Protein AF-A0A452ZU95-F1 (afdb_monomer)

Nearest PDB structures (foldseek):
  4xat-assembly1_A  TM=5.309E-01  e=3.425E-05  Homo sapiens
  5amo-assembly1_A  TM=5.081E-01  e=7.798E-05  Mus musculus
  2ecf-assembly1_A-2  TM=3.797E-01  e=5.229E-04  Stenotrophomonas maltophilia
  5yp1-assembly1_A  TM=3.059E-01  e=4.588E-02  Pseudoxanthomonas mexicana
  2zf4-assembly1_B  TM=1.865E-01  e=2.379E-01  Chromobacterium violaceum

Mean predicted aligned error: 8.54 Å

Structure (mmCIF, N/CA/C/O backbone):
data_AF-A0A452ZU95-F1
#
_entry.id   AF-A0A452ZU95-F1
#
loop_
_atom_site.group_PDB
_atom_site.id
_atom_site.type_symbol
_atom_site.label_atom_id
_atom_site.label_alt_id
_atom_site.label_comp_id
_atom_site.label_asym_id
_atom_site.label_entity_id
_atom_site.label_seq_id
_atom_site.pdbx_PDB_ins_code
_atom_site.Cartn_x
_atom_site.Cartn_y
_atom_site.Cartn_z
_atom_site.occupancy
_atom_site.B_iso_or_equiv
_atom_site.auth_seq_id
_atom_site.auth_comp_id
_atom_site.auth_asym_id
_atom_site.auth_atom_id
_atom_site.pdbx_PDB_model_num
ATOM 1 N N . MET A 1 1 ? -28.040 -28.763 10.994 1.00 33.22 1 MET A N 1
ATOM 2 C CA . MET A 1 1 ? -27.848 -28.120 9.677 1.00 33.22 1 MET A CA 1
ATOM 3 C C . MET A 1 1 ? -26.358 -27.940 9.463 1.00 33.22 1 MET A C 1
ATOM 5 O O . MET A 1 1 ? -25.745 -27.162 10.180 1.00 33.22 1 MET A O 1
ATOM 9 N N . ALA A 1 2 ? -25.762 -28.735 8.576 1.00 34.78 2 ALA A N 1
ATOM 10 C CA . ALA A 1 2 ? -24.347 -28.623 8.246 1.00 34.78 2 ALA A CA 1
ATOM 11 C C . ALA A 1 2 ? -24.137 -27.315 7.473 1.00 34.78 2 ALA A C 1
ATOM 13 O O . ALA A 1 2 ? -24.662 -27.147 6.374 1.00 34.78 2 ALA A O 1
ATOM 14 N N . GLY A 1 3 ? -23.446 -26.358 8.091 1.00 35.06 3 GLY A N 1
ATOM 15 C CA . GLY A 1 3 ? -23.122 -25.087 7.462 1.00 35.06 3 GLY A CA 1
ATOM 16 C C . GLY A 1 3 ? -22.223 -25.334 6.259 1.00 35.06 3 GLY A C 1
ATOM 17 O O . GLY A 1 3 ? -21.086 -25.772 6.417 1.00 35.06 3 GLY A O 1
ATOM 18 N N . SER A 1 4 ? -22.738 -25.056 5.062 1.00 41.09 4 SER A N 1
ATOM 19 C CA . SER A 1 4 ? -21.921 -24.894 3.862 1.00 41.09 4 SER A CA 1
ATOM 20 C C . SER A 1 4 ? -20.745 -23.986 4.215 1.00 41.09 4 SER A C 1
ATOM 22 O O . SER A 1 4 ? -20.964 -22.821 4.556 1.00 41.09 4 SER A O 1
ATOM 24 N N . ARG A 1 5 ? -19.512 -24.509 4.160 1.00 49.34 5 ARG A N 1
ATOM 25 C CA . ARG A 1 5 ? -18.291 -23.699 4.225 1.00 49.34 5 ARG A CA 1
ATOM 26 C C . ARG A 1 5 ? -18.388 -22.680 3.093 1.00 49.34 5 ARG A C 1
ATOM 28 O O . ARG A 1 5 ? -18.129 -23.013 1.942 1.00 49.34 5 ARG A O 1
ATOM 35 N N . ARG A 1 6 ? -18.843 -21.459 3.386 1.00 58.97 6 ARG A N 1
ATOM 36 C CA . ARG A 1 6 ? -18.713 -20.353 2.436 1.00 58.97 6 ARG A CA 1
ATOM 37 C C . ARG A 1 6 ? -17.213 -20.210 2.198 1.00 58.97 6 ARG A C 1
ATOM 39 O O . ARG A 1 6 ? -16.474 -20.033 3.162 1.00 58.97 6 ARG A O 1
ATOM 46 N N . HIS A 1 7 ? -16.782 -20.403 0.954 1.00 76.25 7 HIS A N 1
ATOM 47 C CA . HIS A 1 7 ? -15.391 -20.238 0.551 1.00 76.25 7 HIS A CA 1
ATOM 48 C C . HIS A 1 7 ? -15.016 -18.779 0.823 1.00 76.25 7 HIS A C 1
ATOM 50 O O . HIS A 1 7 ? -15.516 -17.878 0.154 1.00 76.25 7 HIS A O 1
ATOM 56 N N . PHE A 1 8 ? -14.213 -18.553 1.855 1.00 83.31 8 PHE A N 1
ATOM 57 C CA . PHE A 1 8 ? -13.575 -17.273 2.110 1.00 83.31 8 PHE A CA 1
ATOM 58 C C . PHE A 1 8 ? -12.074 -17.443 1.911 1.00 83.31 8 PHE A C 1
ATOM 60 O O . PHE A 1 8 ? -11.526 -18.522 2.147 1.00 83.31 8 PHE A O 1
ATOM 67 N N . SER A 1 9 ? -11.423 -16.373 1.483 1.00 88.50 9 SER A N 1
ATOM 68 C CA . SER A 1 9 ? -9.986 -16.310 1.274 1.00 88.50 9 SER A CA 1
ATOM 69 C C . SER A 1 9 ? -9.358 -15.494 2.391 1.00 88.50 9 SER A C 1
ATOM 71 O O . SER A 1 9 ? -9.814 -14.392 2.709 1.00 88.50 9 SER A O 1
ATOM 73 N N . PHE A 1 10 ? -8.304 -16.035 2.995 1.00 91.12 10 PHE A N 1
ATOM 74 C CA . PHE A 1 10 ? -7.407 -15.236 3.816 1.00 91.12 10 PHE A CA 1
ATOM 75 C C . PHE A 1 10 ? -6.719 -14.205 2.921 1.00 91.12 10 PHE A C 1
ATOM 77 O O . PHE A 1 10 ? -6.242 -14.555 1.842 1.00 91.12 10 PHE A O 1
ATOM 84 N N . LEU A 1 11 ? -6.722 -12.943 3.345 1.00 91.31 11 LEU A N 1
ATOM 85 C CA . LEU A 1 11 ? -6.135 -11.854 2.577 1.00 91.31 11 LEU A CA 1
ATOM 86 C C . LEU A 1 11 ? -4.768 -11.446 3.109 1.00 91.31 11 LEU A C 1
ATOM 88 O O . LEU A 1 11 ? -3.910 -11.119 2.309 1.00 91.31 11 LEU A O 1
ATOM 92 N N . GLY A 1 12 ? -4.551 -11.466 4.419 1.00 92.12 12 GLY A N 1
ATOM 93 C CA . GLY A 1 12 ? -3.281 -11.065 5.017 1.00 92.12 12 GLY A CA 1
ATOM 94 C C . GLY A 1 12 ? -3.440 -10.720 6.491 1.00 92.12 12 GLY A C 1
ATOM 95 O O . GLY A 1 12 ? -4.540 -10.811 7.051 1.00 92.12 12 GLY A O 1
ATOM 96 N N . PHE A 1 13 ? -2.336 -10.338 7.123 1.00 93.00 13 PHE A N 1
ATOM 97 C CA . PHE A 1 13 ? -2.313 -9.946 8.525 1.00 93.00 13 PHE A CA 1
ATOM 98 C C . PHE A 1 13 ? -1.487 -8.680 8.744 1.00 93.00 13 PHE A C 1
ATOM 100 O O . PHE A 1 13 ? -0.555 -8.401 7.995 1.00 93.00 13 PHE A O 1
ATOM 107 N N . HIS A 1 14 ? -1.813 -7.950 9.806 1.00 92.12 14 HIS A N 1
ATOM 108 C CA . HIS A 1 14 ? -1.074 -6.777 10.258 1.00 92.12 14 HIS A CA 1
ATOM 109 C C . HIS A 1 14 ? -0.783 -6.888 11.749 1.00 92.12 14 HIS A C 1
ATOM 111 O O . HIS A 1 14 ? -1.663 -7.247 12.536 1.00 92.12 14 HIS A O 1
ATOM 117 N N . LEU A 1 15 ? 0.453 -6.576 12.129 1.00 90.44 15 LEU A N 1
ATOM 118 C CA . LEU A 1 15 ? 0.876 -6.492 13.519 1.00 90.44 15 LEU A CA 1
ATOM 119 C C . LEU A 1 15 ? 0.702 -5.050 14.008 1.00 90.44 15 LEU A C 1
ATOM 121 O O . LEU A 1 15 ? 1.193 -4.118 13.377 1.00 90.44 15 LEU A O 1
ATOM 125 N N . LEU A 1 16 ? 0.002 -4.881 15.125 1.00 91.06 16 LEU A N 1
ATOM 126 C CA . LEU A 1 16 ? -0.178 -3.608 15.815 1.00 91.06 16 LEU A CA 1
ATOM 127 C C . LEU A 1 16 ? 0.592 -3.681 17.132 1.00 91.06 16 LEU A C 1
ATOM 129 O O . LEU A 1 16 ? 0.148 -4.364 18.054 1.00 91.06 16 LEU A O 1
ATOM 133 N N . CYS A 1 17 ? 1.736 -3.012 17.213 1.00 86.50 17 CYS A N 1
ATOM 134 C CA . CYS A 1 17 ? 2.548 -2.953 18.428 1.00 86.50 17 CYS A CA 1
ATOM 135 C C . CYS A 1 17 ? 2.191 -1.715 19.253 1.00 86.50 17 CYS A C 1
ATOM 137 O O . CYS A 1 17 ? 1.824 -0.682 18.694 1.00 86.50 17 CYS A O 1
ATOM 139 N N . SER A 1 18 ? 2.308 -1.820 20.575 1.00 82.38 18 SER A N 1
ATOM 140 C CA . SER A 1 18 ? 2.269 -0.657 21.458 1.00 82.38 18 SER A CA 1
ATOM 141 C C . SER A 1 18 ? 3.649 -0.012 21.540 1.00 82.38 18 SER A C 1
ATOM 143 O O . SER A 1 18 ? 4.628 -0.706 21.809 1.00 82.38 18 SER A O 1
ATOM 145 N N . ASP A 1 19 ? 3.707 1.314 21.430 1.00 78.19 19 ASP A N 1
ATOM 146 C CA . ASP A 1 19 ? 4.950 2.062 21.660 1.00 78.19 19 ASP A CA 1
ATOM 147 C C . ASP A 1 19 ? 5.334 2.070 23.152 1.00 78.19 19 ASP A C 1
ATOM 149 O O . ASP A 1 19 ? 6.506 1.972 23.502 1.00 78.19 19 ASP A O 1
ATOM 153 N N . GLU A 1 20 ? 4.341 2.123 24.048 1.00 83.25 20 GLU A N 1
ATOM 154 C CA . GLU A 1 20 ? 4.555 2.180 25.506 1.00 83.25 20 GLU A CA 1
ATOM 155 C C . GLU A 1 20 ? 4.901 0.822 26.145 1.00 83.25 20 GLU A C 1
ATOM 157 O O . GLU A 1 20 ? 5.594 0.754 27.162 1.00 83.25 20 GLU A O 1
ATOM 162 N N . HIS A 1 21 ? 4.413 -0.277 25.565 1.00 83.00 21 HIS A N 1
ATOM 163 C CA . HIS A 1 21 ? 4.517 -1.621 26.127 1.00 83.00 21 HIS A CA 1
ATOM 164 C C . HIS A 1 21 ? 4.996 -2.607 25.056 1.00 83.00 21 HIS A C 1
ATOM 166 O O . HIS A 1 21 ? 4.170 -3.191 24.356 1.00 83.00 21 HIS A O 1
ATOM 172 N N . PRO A 1 22 ? 6.311 -2.860 24.942 1.00 77.50 22 PRO A N 1
ATOM 173 C CA . PRO A 1 22 ? 6.871 -3.644 23.836 1.00 77.50 22 PRO A CA 1
ATOM 174 C C . PRO A 1 22 ? 6.391 -5.106 23.744 1.00 77.50 22 PRO A C 1
ATOM 176 O O . PRO A 1 22 ? 6.515 -5.742 22.694 1.00 77.50 22 PRO A O 1
ATOM 179 N N . SER A 1 23 ? 5.849 -5.657 24.835 1.00 81.38 23 SER A N 1
ATOM 180 C CA . SER A 1 23 ? 5.215 -6.984 24.900 1.00 81.38 23 SER A CA 1
ATOM 181 C C . SER A 1 23 ? 3.721 -6.983 24.547 1.00 81.38 23 SER A C 1
ATOM 183 O O . SER A 1 23 ? 3.134 -8.046 24.319 1.00 81.38 23 SER A O 1
ATOM 185 N N . SER A 1 24 ? 3.100 -5.805 24.465 1.00 89.06 24 SER A N 1
ATOM 186 C CA . SER A 1 24 ? 1.703 -5.635 24.082 1.00 89.06 24 SER A CA 1
ATOM 187 C C . SER A 1 24 ? 1.582 -5.461 22.571 1.00 89.06 24 SER A C 1
ATOM 189 O O . SER A 1 24 ? 2.086 -4.500 21.983 1.00 89.06 24 SER A O 1
ATOM 191 N N . PHE A 1 25 ? 0.907 -6.410 21.929 1.00 91.12 25 PHE A N 1
ATOM 192 C CA . PHE A 1 25 ? 0.643 -6.374 20.501 1.00 91.12 25 PHE A CA 1
ATOM 193 C C . PHE A 1 25 ? -0.691 -7.034 20.161 1.00 91.12 25 PHE A C 1
ATOM 195 O O . PHE A 1 25 ? -1.213 -7.895 20.877 1.00 91.12 25 PHE A O 1
ATOM 202 N N . ARG A 1 26 ? -1.237 -6.643 19.011 1.00 94.56 26 ARG A N 1
ATOM 203 C CA . ARG A 1 26 ? -2.407 -7.272 18.402 1.00 94.56 26 ARG A CA 1
ATOM 204 C C . ARG A 1 26 ? -2.077 -7.734 16.994 1.00 94.56 26 ARG A C 1
ATOM 206 O O . ARG A 1 26 ? -1.356 -7.053 16.272 1.00 94.56 26 ARG A O 1
ATOM 213 N N . VAL A 1 27 ? -2.634 -8.869 16.585 1.00 95.38 27 VAL A N 1
ATOM 214 C CA . VAL A 1 27 ? -2.539 -9.342 15.196 1.00 95.38 27 VAL A CA 1
ATOM 215 C C . VAL A 1 27 ? -3.916 -9.254 14.569 1.00 95.38 27 VAL A C 1
ATOM 217 O O . VAL A 1 27 ? -4.838 -9.939 15.005 1.00 95.38 27 VAL A O 1
ATOM 220 N N . VAL A 1 28 ? -4.058 -8.425 13.540 1.00 96.25 28 VAL A N 1
ATOM 221 C CA . VAL A 1 28 ? -5.296 -8.297 12.770 1.00 96.25 28 VAL A CA 1
ATOM 222 C C . VAL A 1 28 ? -5.181 -9.163 11.528 1.00 96.25 28 VAL A C 1
ATOM 224 O O . VAL A 1 28 ? -4.410 -8.854 10.628 1.00 96.25 28 VAL A O 1
ATOM 227 N N . CYS A 1 29 ? -5.952 -10.241 11.466 1.00 95.81 29 CYS A N 1
ATOM 228 C CA . CYS A 1 29 ? -6.094 -11.088 10.287 1.00 95.81 29 CYS A CA 1
ATOM 229 C C . CYS A 1 29 ? -7.330 -10.669 9.497 1.00 95.81 29 CYS A C 1
ATOM 231 O O . CYS A 1 29 ? -8.429 -10.614 10.050 1.00 95.81 29 CYS A O 1
ATOM 233 N N . VAL A 1 30 ? -7.177 -10.437 8.197 1.00 95.12 30 VAL A N 1
ATOM 234 C CA . VAL A 1 30 ? -8.281 -10.040 7.321 1.00 95.12 30 VAL A CA 1
ATOM 235 C C . VAL A 1 30 ? -8.602 -11.174 6.359 1.00 95.12 30 VAL A C 1
ATOM 237 O O . VAL A 1 30 ? -7.718 -11.815 5.786 1.00 95.12 30 VAL A O 1
ATOM 240 N N . CYS A 1 31 ? -9.890 -11.440 6.178 1.00 92.94 31 CYS A N 1
ATOM 241 C CA . CYS A 1 31 ? -10.370 -12.370 5.167 1.00 92.94 31 CYS A CA 1
ATOM 242 C C . CYS A 1 31 ? -11.579 -11.800 4.434 1.00 92.94 31 CYS A C 1
ATOM 244 O O . CYS A 1 31 ? -12.293 -10.933 4.945 1.00 92.94 31 CYS A O 1
ATOM 246 N N . SER A 1 32 ? -11.793 -12.294 3.219 1.00 91.50 32 SER A N 1
ATOM 247 C CA . SER A 1 32 ? -12.900 -11.872 2.370 1.00 91.50 32 SER A CA 1
ATOM 248 C C . SER A 1 32 ? -13.615 -13.048 1.730 1.00 91.50 32 SER A C 1
ATOM 250 O O . SER A 1 32 ? -13.049 -14.122 1.532 1.00 91.50 32 SER A O 1
ATOM 252 N N . ASP A 1 33 ? -14.875 -12.829 1.397 1.00 87.62 33 ASP A N 1
ATOM 253 C CA . ASP A 1 33 ? -15.551 -13.530 0.314 1.00 87.62 33 ASP A CA 1
ATOM 254 C C . ASP A 1 33 ? -15.823 -12.516 -0.820 1.00 87.62 33 ASP A C 1
ATOM 256 O O . ASP A 1 33 ? -15.463 -11.346 -0.669 1.00 87.62 33 ASP A O 1
ATOM 260 N N . PRO A 1 34 ? -16.433 -12.908 -1.954 1.00 82.81 34 PRO A N 1
ATOM 261 C CA . PRO A 1 34 ? -16.599 -12.009 -3.096 1.00 82.81 34 PRO A CA 1
ATOM 262 C C . PRO A 1 34 ? -17.283 -10.662 -2.816 1.00 82.81 34 PRO A C 1
ATOM 264 O O . PRO A 1 34 ? -17.159 -9.768 -3.641 1.00 82.81 34 PRO A O 1
ATOM 267 N N . GLN A 1 35 ? -18.023 -10.509 -1.711 1.00 87.31 35 GLN A N 1
ATOM 268 C CA . GLN A 1 35 ? -18.768 -9.277 -1.416 1.00 87.31 35 GLN A CA 1
ATOM 269 C C . GLN A 1 35 ? -18.576 -8.744 0.005 1.00 87.31 35 GLN A C 1
ATOM 271 O O . GLN A 1 35 ? -19.150 -7.709 0.366 1.00 87.31 35 GLN A O 1
ATOM 276 N N . ARG A 1 36 ? -17.865 -9.478 0.862 1.00 92.12 36 ARG A N 1
ATOM 277 C CA . ARG A 1 36 ? -17.776 -9.178 2.289 1.00 92.12 36 ARG A CA 1
ATOM 278 C C . ARG A 1 36 ? -16.359 -9.338 2.789 1.00 92.12 36 ARG A C 1
ATOM 280 O O . ARG A 1 36 ? -15.633 -10.225 2.353 1.00 92.12 36 ARG A O 1
ATOM 287 N N . VAL A 1 37 ? -16.014 -8.538 3.785 1.00 93.81 37 VAL A N 1
ATOM 288 C CA . VAL A 1 37 ? -14.758 -8.650 4.528 1.00 93.81 37 VAL A CA 1
ATOM 289 C C . VAL A 1 37 ? -15.045 -8.862 6.003 1.00 93.81 37 VAL A C 1
ATOM 291 O O . VAL A 1 37 ? -16.126 -8.530 6.493 1.00 93.81 37 VAL A O 1
ATOM 294 N N . ARG A 1 38 ? -14.075 -9.414 6.720 1.00 94.19 38 ARG A N 1
ATOM 295 C CA . ARG A 1 38 ? -14.070 -9.437 8.182 1.00 94.19 38 ARG A CA 1
ATOM 296 C C . ARG A 1 38 ? -12.643 -9.435 8.702 1.00 94.19 38 ARG A C 1
ATOM 298 O O . ARG A 1 38 ? -11.733 -9.938 8.038 1.00 94.19 38 ARG A O 1
ATOM 305 N N . ALA A 1 39 ? -12.498 -8.959 9.929 1.00 96.38 39 ALA A N 1
ATOM 306 C CA . ALA A 1 39 ? -11.272 -9.056 10.698 1.00 96.38 39 ALA A CA 1
ATOM 307 C C . ALA A 1 39 ? -11.408 -10.099 11.820 1.00 96.38 39 ALA A C 1
ATOM 309 O O . ALA A 1 39 ? -12.489 -10.319 12.373 1.00 96.38 39 ALA A O 1
ATOM 310 N N . ALA A 1 40 ? -10.302 -10.743 12.164 1.00 96.94 40 ALA A N 1
ATOM 311 C CA . ALA A 1 40 ? -10.119 -11.457 13.418 1.00 96.94 40 ALA A CA 1
ATOM 312 C C . ALA A 1 40 ? -8.888 -10.874 14.110 1.00 96.94 40 ALA A C 1
ATOM 314 O O . ALA A 1 40 ? -7.857 -10.690 13.464 1.00 96.94 40 ALA A O 1
ATOM 315 N N . VAL A 1 41 ? -9.004 -10.561 15.394 1.00 97.50 41 VAL A N 1
ATOM 316 C CA . VAL A 1 41 ? -7.972 -9.856 16.152 1.00 97.50 41 VAL A CA 1
ATOM 317 C C . VAL A 1 41 ? -7.497 -10.743 17.287 1.00 97.50 41 VAL A C 1
ATOM 319 O O . VAL A 1 41 ? -8.286 -11.113 18.149 1.00 97.50 41 VAL A O 1
ATOM 322 N N . PHE A 1 42 ? -6.213 -11.071 17.285 1.00 97.19 42 PHE A N 1
ATOM 323 C CA . PHE A 1 42 ? -5.527 -11.644 18.438 1.00 97.19 42 PHE A CA 1
ATOM 324 C C . PHE A 1 42 ? -5.004 -10.525 19.337 1.00 97.19 42 PHE A C 1
ATOM 326 O O . PHE A 1 42 ? -4.544 -9.504 18.820 1.00 97.19 42 PHE A O 1
ATOM 333 N N . SER A 1 43 ? -5.014 -10.730 20.653 1.00 95.00 43 SER A N 1
ATOM 334 C CA . SER A 1 43 ? -4.388 -9.831 21.629 1.00 95.00 43 SER A CA 1
ATOM 335 C C . SER A 1 43 ? -3.390 -10.587 22.503 1.00 95.00 43 SER A C 1
ATOM 337 O O . SER A 1 43 ? -3.741 -11.611 23.087 1.00 95.00 43 SER A O 1
ATOM 339 N N . SER A 1 44 ? -2.166 -10.065 22.639 1.00 94.25 44 SER A N 1
ATOM 340 C CA . SER A 1 44 ? -1.155 -10.645 23.533 1.00 94.25 44 SER A CA 1
ATOM 341 C C . SER A 1 44 ? -1.467 -10.451 25.020 1.00 94.25 44 SER A C 1
ATOM 343 O O . SER A 1 44 ? -0.919 -11.165 25.852 1.00 94.25 44 SER A O 1
ATOM 345 N N . GLU A 1 45 ? -2.364 -9.526 25.369 1.00 91.44 45 GLU A N 1
ATOM 346 C CA . GLU A 1 45 ? -2.794 -9.298 26.753 1.00 91.44 45 GLU A CA 1
ATOM 347 C C . GLU A 1 45 ? -3.741 -10.404 27.234 1.00 91.44 45 GLU A C 1
ATOM 349 O O . GLU A 1 45 ? -3.613 -10.918 28.342 1.00 91.44 45 GLU A O 1
ATOM 354 N N . THR A 1 46 ? -4.681 -10.802 26.374 1.00 94.44 46 THR A N 1
ATOM 355 C CA . THR A 1 46 ? -5.713 -11.800 26.706 1.00 94.44 46 THR A CA 1
ATOM 356 C C . THR A 1 46 ? -5.389 -13.198 26.191 1.00 94.44 46 THR A C 1
ATOM 358 O O . THR A 1 46 ? -6.006 -14.161 26.637 1.00 94.44 46 THR A O 1
ATOM 361 N N . TRP A 1 47 ? -4.430 -13.313 25.265 1.00 94.56 47 TRP A N 1
ATOM 362 C CA . TRP A 1 47 ? -4.085 -14.547 24.553 1.00 94.56 47 TRP A CA 1
ATOM 363 C C . TRP A 1 47 ? -5.263 -15.189 23.806 1.00 94.56 47 TRP A C 1
ATOM 365 O O . TRP A 1 47 ? -5.259 -16.394 23.554 1.00 94.56 47 TRP A O 1
ATOM 375 N N . ASP A 1 48 ? -6.252 -14.386 23.411 1.00 96.88 48 ASP A N 1
ATOM 376 C CA . ASP A 1 48 ? -7.466 -14.857 22.746 1.00 96.88 48 ASP A CA 1
ATOM 377 C C . ASP A 1 48 ? -7.727 -14.130 21.416 1.00 96.88 48 ASP A C 1
ATOM 379 O O . ASP A 1 48 ? -7.156 -13.073 21.118 1.00 96.88 48 ASP A O 1
ATOM 383 N N . TRP A 1 49 ? -8.594 -14.733 20.603 1.00 97.25 49 TRP A N 1
ATOM 384 C CA . TRP A 1 49 ? -9.052 -14.218 19.321 1.00 97.25 49 TRP A CA 1
ATOM 385 C C . TRP A 1 49 ? -10.470 -13.666 19.419 1.00 97.25 49 TRP A C 1
ATOM 387 O O . TRP A 1 49 ? -11.421 -14.379 19.735 1.00 97.25 49 TRP A O 1
ATOM 397 N N . VAL A 1 50 ? -10.644 -12.421 18.989 1.00 97.44 50 VAL A N 1
ATOM 398 C CA . VAL A 1 50 ? -11.959 -11.821 18.765 1.00 97.44 50 VAL A CA 1
ATOM 399 C C . VAL A 1 50 ? -12.263 -11.817 17.273 1.00 97.44 50 VAL A C 1
ATOM 401 O O . VAL A 1 50 ? -11.527 -11.260 16.459 1.00 97.44 50 VAL A O 1
ATOM 404 N N . VAL A 1 51 ? -13.368 -12.452 16.893 1.00 96.62 51 VAL A N 1
ATOM 405 C CA . VAL A 1 51 ? -13.821 -12.530 15.503 1.00 96.62 51 VAL A CA 1
ATOM 406 C C . VAL A 1 51 ? -14.917 -11.500 15.258 1.00 96.62 51 VAL A C 1
ATOM 408 O O . VAL A 1 51 ? -16.011 -11.615 15.810 1.00 96.62 51 VAL A O 1
ATOM 411 N N . HIS A 1 52 ? -14.655 -10.537 14.377 1.00 96.38 52 HIS A N 1
ATOM 412 C CA . HIS A 1 52 ? -15.630 -9.512 14.011 1.00 96.38 52 HIS A CA 1
ATOM 413 C C . HIS A 1 52 ? -16.638 -10.033 12.970 1.00 96.38 52 HIS A C 1
ATOM 415 O O . HIS A 1 52 ? -16.337 -10.966 12.208 1.00 96.38 52 HIS A O 1
ATOM 421 N N . PRO A 1 53 ? -17.860 -9.465 12.931 1.00 95.38 53 PRO A N 1
ATOM 422 C CA . PRO A 1 53 ? -18.873 -9.851 11.958 1.00 95.38 53 PRO A CA 1
ATOM 423 C C . PRO A 1 53 ? -18.431 -9.553 10.519 1.00 95.38 53 PRO A C 1
ATOM 425 O O . PRO A 1 53 ? -17.569 -8.720 10.256 1.00 95.38 53 PRO A O 1
ATOM 428 N N . TRP A 1 54 ? -19.063 -10.239 9.568 1.00 94.81 54 TRP A N 1
ATOM 429 C CA . TRP A 1 54 ? -18.905 -9.940 8.147 1.00 94.81 54 TRP A CA 1
ATOM 430 C C . TRP A 1 54 ? -19.539 -8.593 7.803 1.00 94.81 54 TRP A C 1
ATOM 432 O O . TRP A 1 54 ? -20.719 -8.389 8.086 1.00 94.81 54 TRP A O 1
ATOM 442 N N . VAL A 1 55 ? -18.795 -7.740 7.104 1.00 94.94 55 VAL A N 1
ATOM 443 C CA . VAL A 1 55 ? -19.282 -6.458 6.586 1.00 94.94 55 VAL A CA 1
ATOM 444 C C . VAL A 1 55 ? -19.362 -6.522 5.069 1.00 94.94 55 VAL A C 1
ATOM 446 O O . VAL A 1 55 ? -18.424 -6.966 4.409 1.00 94.94 55 VAL A O 1
ATOM 449 N N . HIS A 1 56 ? -20.499 -6.109 4.512 1.00 92.50 56 HIS A N 1
ATOM 450 C CA . HIS A 1 56 ? -20.677 -6.003 3.068 1.00 92.50 56 HIS A CA 1
ATOM 451 C C . HIS A 1 56 ? -19.931 -4.784 2.539 1.00 92.50 56 HIS A C 1
ATOM 453 O O . HIS A 1 56 ? -20.165 -3.672 3.000 1.00 92.50 56 HIS A O 1
ATOM 459 N N . VAL A 1 57 ? -19.049 -5.009 1.568 1.00 88.50 57 VAL A N 1
ATOM 460 C CA . VAL A 1 57 ? -18.226 -3.956 0.960 1.00 88.50 57 VAL A CA 1
ATOM 461 C C . VAL A 1 57 ? -18.584 -3.701 -0.501 1.00 88.50 57 VAL A C 1
ATOM 463 O O . VAL A 1 57 ? -17.998 -2.816 -1.118 1.00 88.50 57 VAL A O 1
ATOM 466 N N . GLY A 1 58 ? -19.554 -4.438 -1.054 1.00 80.31 58 GLY A N 1
ATOM 467 C CA . GLY A 1 58 ? -19.949 -4.338 -2.458 1.00 80.31 58 GLY A CA 1
ATOM 468 C C . GLY A 1 58 ? -18.828 -4.724 -3.431 1.00 80.31 58 GLY A C 1
ATOM 469 O O . GLY A 1 58 ? -17.710 -5.034 -3.024 1.00 80.31 58 GLY A O 1
ATOM 470 N N . GLY A 1 59 ? -19.129 -4.679 -4.728 1.00 70.12 59 GLY A N 1
ATOM 471 C CA . GLY A 1 59 ? -18.200 -5.073 -5.791 1.00 70.12 59 GLY A CA 1
ATOM 472 C C . GLY A 1 59 ? -18.324 -6.549 -6.186 1.00 70.12 59 GLY A C 1
ATOM 473 O O . GLY A 1 59 ? -18.848 -7.378 -5.444 1.00 70.12 59 GLY A O 1
ATOM 474 N N . ASN A 1 60 ? -17.871 -6.857 -7.402 1.00 68.25 60 ASN A N 1
ATOM 475 C CA . ASN A 1 60 ? -17.746 -8.229 -7.923 1.00 68.25 60 ASN A CA 1
ATOM 476 C C . ASN A 1 60 ? -16.275 -8.665 -8.031 1.00 68.25 60 ASN A C 1
ATOM 478 O O . ASN A 1 60 ? -15.984 -9.738 -8.562 1.00 68.25 60 ASN A O 1
ATOM 482 N N . ARG A 1 61 ? -15.344 -7.813 -7.589 1.00 71.00 61 ARG A N 1
ATOM 483 C CA . ARG A 1 61 ? -13.903 -8.022 -7.723 1.00 71.00 61 ARG A CA 1
ATOM 484 C C . ARG A 1 61 ? -13.293 -8.427 -6.389 1.00 71.00 61 ARG A C 1
ATOM 486 O O . ARG A 1 61 ? -13.692 -7.953 -5.331 1.00 71.00 61 ARG A O 1
ATOM 493 N N . SER A 1 62 ? -12.328 -9.338 -6.451 1.00 72.00 62 SER A N 1
ATOM 494 C CA . SER A 1 62 ? -11.643 -9.851 -5.269 1.00 72.00 62 SER A CA 1
ATOM 495 C C . SER A 1 62 ? -10.627 -8.846 -4.738 1.00 72.00 62 SER A C 1
ATOM 497 O O . SER A 1 62 ? -9.823 -8.309 -5.503 1.00 72.00 62 SER A O 1
ATOM 499 N N . LEU A 1 63 ? -10.592 -8.684 -3.418 1.00 82.69 63 LEU A N 1
ATOM 500 C CA . LEU A 1 63 ? -9.458 -8.073 -2.734 1.00 82.69 63 LEU A CA 1
ATOM 501 C C . LEU A 1 63 ? -8.217 -8.949 -2.914 1.00 82.69 63 LEU A C 1
ATOM 503 O O . LEU A 1 63 ? -8.293 -10.179 -2.863 1.00 82.69 63 LEU A O 1
ATOM 507 N N . LYS A 1 64 ? -7.069 -8.313 -3.140 1.00 78.56 64 LYS A N 1
ATOM 508 C CA . LYS A 1 64 ? -5.819 -9.031 -3.393 1.00 78.56 64 LYS A CA 1
ATOM 509 C C . LYS A 1 64 ? -5.181 -9.524 -2.106 1.00 78.56 64 LYS A C 1
ATOM 511 O O . LYS A 1 64 ? -5.184 -8.830 -1.093 1.00 78.56 64 LYS A O 1
ATOM 516 N N . PHE A 1 65 ? -4.596 -10.713 -2.177 1.00 83.12 65 PHE A N 1
ATOM 517 C CA . PHE A 1 65 ? -3.763 -11.251 -1.111 1.00 83.12 65 PHE A CA 1
ATOM 518 C C . PHE A 1 65 ? -2.552 -10.339 -0.857 1.00 83.12 65 PHE A C 1
ATOM 520 O O . PHE A 1 65 ? -1.923 -9.880 -1.807 1.00 83.12 65 PHE A O 1
ATOM 527 N N . ASN A 1 66 ? -2.245 -10.088 0.416 1.00 83.25 66 ASN A N 1
ATOM 528 C CA . ASN A 1 66 ? -1.143 -9.270 0.922 1.00 83.25 66 ASN A CA 1
ATOM 529 C C . ASN A 1 66 ? -1.033 -7.865 0.302 1.00 83.25 66 ASN A C 1
ATOM 531 O O . ASN A 1 66 ? 0.064 -7.338 0.176 1.00 83.25 66 ASN A O 1
ATOM 535 N N . ALA A 1 67 ? -2.162 -7.258 -0.075 1.00 87.12 67 ALA A N 1
ATOM 536 C CA . ALA A 1 67 ? -2.201 -5.889 -0.600 1.00 87.12 67 ALA A CA 1
ATOM 537 C C . ALA A 1 67 ? -2.652 -4.844 0.437 1.00 87.12 67 ALA A C 1
ATOM 539 O O . ALA A 1 67 ? -2.769 -3.669 0.106 1.00 87.12 67 ALA A O 1
ATOM 540 N N . GLY A 1 68 ? -2.974 -5.274 1.661 1.00 90.56 68 GLY A N 1
ATOM 541 C CA . GLY A 1 68 ? -3.321 -4.366 2.747 1.00 90.56 68 GLY A CA 1
ATOM 542 C C . GLY A 1 68 ? -2.093 -3.597 3.226 1.00 90.56 68 GLY A C 1
ATOM 543 O O . GLY A 1 68 ? -1.021 -4.187 3.346 1.00 90.56 68 GLY A O 1
ATOM 544 N N . THR A 1 69 ? -2.268 -2.319 3.560 1.00 91.75 69 THR A N 1
ATOM 545 C CA . THR A 1 69 ? -1.225 -1.494 4.190 1.00 91.75 69 THR A CA 1
ATOM 546 C C . THR A 1 69 ? -1.768 -0.839 5.450 1.00 91.75 69 THR A C 1
ATOM 548 O O . THR A 1 69 ? -2.888 -0.326 5.454 1.00 91.75 69 THR A O 1
ATOM 551 N N . LEU A 1 70 ? -0.983 -0.858 6.528 1.00 92.00 70 LEU A N 1
ATOM 552 C CA . LEU A 1 70 ? -1.296 -0.142 7.760 1.00 92.00 70 LEU A CA 1
ATOM 553 C C . LEU A 1 70 ? -0.786 1.296 7.639 1.00 92.00 70 LEU A C 1
ATOM 555 O O . LEU A 1 70 ? 0.416 1.498 7.536 1.00 92.00 70 LEU A O 1
ATOM 559 N N . ALA A 1 71 ? -1.690 2.268 7.686 1.00 92.25 71 ALA A N 1
ATOM 560 C CA . ALA A 1 71 ? -1.359 3.688 7.654 1.00 92.25 71 ALA A CA 1
ATOM 561 C C . ALA A 1 71 ? -2.392 4.481 8.456 1.00 92.25 71 ALA A C 1
ATOM 563 O O . ALA A 1 71 ? -3.562 4.105 8.499 1.00 92.25 71 ALA A O 1
ATOM 564 N N . ASN A 1 72 ? -1.992 5.583 9.092 1.00 90.12 72 ASN A N 1
ATOM 565 C CA . ASN A 1 72 ? -2.914 6.502 9.779 1.00 90.12 72 ASN A CA 1
ATOM 566 C C . ASN A 1 72 ? -3.971 5.786 10.669 1.00 90.12 72 ASN A C 1
ATOM 568 O O . ASN A 1 72 ? -5.181 6.008 10.550 1.00 90.12 72 ASN A O 1
ATOM 572 N N . GLY A 1 73 ? -3.525 4.820 11.486 1.00 91.38 73 GLY A N 1
ATOM 573 C CA . GLY A 1 73 ? -4.390 4.056 12.399 1.00 91.38 73 GLY A CA 1
ATOM 574 C C . GLY A 1 73 ? -5.472 3.201 11.719 1.00 91.38 73 GLY A C 1
ATOM 575 O O . GLY A 1 73 ? -6.531 2.939 12.295 1.00 91.38 73 GLY A O 1
ATOM 576 N N . SER A 1 74 ? -5.290 2.824 10.455 1.00 95.50 74 SER A N 1
ATOM 577 C CA . SER A 1 74 ? -6.231 1.994 9.702 1.00 95.50 74 SER A CA 1
ATOM 578 C C . SER A 1 74 ? -5.497 1.091 8.714 1.00 95.50 74 SER A C 1
ATOM 580 O O . SER A 1 74 ? -4.411 1.408 8.243 1.00 95.50 74 SER A O 1
ATOM 582 N N . ILE A 1 75 ? -6.102 -0.043 8.377 1.00 95.75 75 ILE A N 1
ATOM 583 C CA . ILE A 1 75 ? -5.637 -0.892 7.278 1.00 95.75 75 ILE A CA 1
ATOM 584 C C . ILE A 1 75 ? -6.401 -0.482 6.024 1.00 95.75 75 ILE A C 1
ATOM 586 O O . ILE A 1 75 ? -7.633 -0.448 6.041 1.00 95.75 75 ILE A O 1
ATOM 590 N N . TYR A 1 76 ? -5.680 -0.190 4.948 1.00 94.75 76 TYR A N 1
ATOM 591 C CA . TYR A 1 76 ? -6.236 0.155 3.645 1.00 94.75 76 TYR A CA 1
ATOM 592 C C . TYR A 1 76 ? -6.012 -0.995 2.676 1.00 94.75 76 TYR A C 1
ATOM 594 O O . TYR A 1 76 ? -4.878 -1.416 2.467 1.00 94.75 76 TYR A O 1
ATOM 602 N N . TRP A 1 77 ? -7.094 -1.496 2.087 1.00 92.94 77 TRP A N 1
ATOM 603 C CA . TRP A 1 77 ? -7.081 -2.622 1.165 1.00 92.94 77 TRP A CA 1
ATOM 604 C C . TRP A 1 77 ? -7.580 -2.201 -0.221 1.00 92.94 77 TRP A C 1
ATOM 606 O O . TRP A 1 77 ? -8.786 -1.996 -0.395 1.00 92.94 77 TRP A O 1
ATOM 616 N N . PRO A 1 78 ? -6.696 -2.087 -1.224 1.00 90.44 78 PRO A N 1
ATOM 617 C CA . PRO A 1 78 ? -7.095 -1.676 -2.560 1.00 90.44 78 PRO A CA 1
ATOM 618 C C . PRO A 1 78 ? -8.050 -2.691 -3.193 1.00 90.44 78 PRO A C 1
ATOM 620 O O . PRO A 1 78 ? -7.852 -3.910 -3.096 1.00 90.44 78 PRO A O 1
ATOM 623 N N . VAL A 1 79 ? -9.078 -2.177 -3.870 1.00 89.31 79 VAL A N 1
ATOM 624 C CA . VAL A 1 79 ? -10.012 -2.986 -4.655 1.00 89.31 79 VAL A CA 1
ATOM 625 C C . VAL A 1 79 ? -9.535 -2.988 -6.102 1.00 89.31 79 VAL A C 1
ATOM 627 O O . VAL A 1 79 ? -9.474 -1.945 -6.745 1.00 89.31 79 VAL A O 1
ATOM 630 N N . ASP A 1 80 ? -9.166 -4.158 -6.624 1.00 86.56 80 ASP A N 1
ATOM 631 C CA . ASP A 1 80 ? -8.681 -4.264 -8.002 1.00 86.56 80 ASP A CA 1
ATOM 632 C C . ASP A 1 80 ? -9.717 -3.723 -8.987 1.00 86.56 80 ASP A C 1
ATOM 634 O O . ASP A 1 80 ? -10.880 -4.101 -8.916 1.00 86.56 80 ASP A O 1
ATOM 638 N N . GLY A 1 81 ? -9.302 -2.862 -9.914 1.00 85.44 81 GLY A N 1
ATOM 639 C CA . GLY A 1 81 ? -10.150 -2.311 -10.968 1.00 85.44 81 GLY A CA 1
ATOM 640 C C . GLY A 1 81 ? -11.286 -1.392 -10.512 1.00 85.44 81 GLY A C 1
ATOM 641 O O . GLY A 1 81 ? -12.124 -1.050 -11.345 1.00 85.44 81 GLY A O 1
ATOM 642 N N . GLU A 1 82 ? -11.330 -0.992 -9.241 1.00 87.69 82 GLU A N 1
ATOM 643 C CA . GLU A 1 82 ? -12.274 0.002 -8.725 1.00 87.69 82 GLU A CA 1
ATOM 644 C C . GLU A 1 82 ? -11.487 1.188 -8.133 1.00 87.69 82 GLU A C 1
ATOM 646 O O . GLU A 1 82 ? -10.473 0.972 -7.467 1.00 87.69 82 GLU A O 1
ATOM 651 N N . PRO A 1 83 ? -11.922 2.446 -8.339 1.00 89.25 83 PRO A N 1
ATOM 652 C CA . PRO A 1 83 ? -11.241 3.628 -7.811 1.00 89.25 83 PRO A CA 1
ATOM 653 C C . PRO A 1 83 ? -11.582 3.834 -6.327 1.00 89.25 83 PRO A C 1
ATOM 655 O O . PRO A 1 83 ? -12.085 4.878 -5.924 1.00 89.25 83 PRO A O 1
ATOM 658 N N . ARG A 1 84 ? -11.370 2.807 -5.500 1.00 91.56 84 ARG A N 1
ATOM 659 C CA . ARG A 1 84 ? -11.630 2.840 -4.057 1.00 91.56 84 ARG A CA 1
ATOM 660 C C . ARG A 1 84 ? -10.752 1.849 -3.301 1.00 91.56 84 ARG A C 1
ATOM 662 O O . ARG A 1 84 ? -10.243 0.873 -3.853 1.00 91.56 84 ARG A O 1
ATOM 669 N N . THR A 1 85 ? -10.640 2.071 -2.002 1.00 92.69 85 THR A N 1
ATOM 670 C CA . THR A 1 85 ? -9.971 1.175 -1.056 1.00 92.69 85 THR A CA 1
ATOM 671 C C . THR A 1 85 ? -10.888 0.876 0.126 1.00 92.69 85 THR A C 1
ATOM 673 O O . THR A 1 85 ? -11.688 1.717 0.537 1.00 92.69 85 THR A O 1
ATOM 676 N N . ILE A 1 86 ? -10.800 -0.331 0.675 1.00 94.56 86 ILE A N 1
ATOM 677 C CA . ILE A 1 86 ? -11.496 -0.698 1.908 1.00 94.56 86 ILE A CA 1
ATOM 678 C C . ILE A 1 86 ? -10.650 -0.248 3.089 1.00 94.56 86 ILE A C 1
ATOM 680 O O . ILE A 1 86 ? -9.489 -0.627 3.200 1.00 94.56 86 ILE A O 1
ATOM 684 N N . ARG A 1 87 ? -11.241 0.525 3.994 1.00 95.75 87 ARG A N 1
ATOM 685 C CA . ARG A 1 87 ? -10.605 0.976 5.229 1.00 95.75 87 ARG A CA 1
ATOM 686 C C . ARG A 1 87 ? -11.132 0.169 6.406 1.00 95.75 87 ARG A C 1
ATOM 688 O O . ARG A 1 87 ? -12.340 0.111 6.623 1.00 95.75 87 ARG A O 1
ATOM 695 N N . ILE A 1 88 ? -10.224 -0.396 7.193 1.00 97.06 88 ILE A N 1
ATOM 696 C CA . ILE A 1 88 ? -10.518 -1.071 8.460 1.00 97.06 88 ILE A CA 1
ATOM 697 C C . ILE A 1 88 ? -9.866 -0.262 9.580 1.00 97.06 88 ILE A C 1
ATOM 699 O O . ILE A 1 88 ? -8.639 -0.199 9.665 1.00 97.06 88 ILE A O 1
ATOM 703 N N . ASN A 1 89 ? -10.669 0.374 10.431 1.00 96.38 89 ASN A N 1
ATOM 704 C CA . ASN A 1 89 ? -10.160 1.135 11.571 1.00 96.38 89 ASN A CA 1
ATOM 705 C C . ASN A 1 89 ? -9.533 0.179 12.600 1.00 96.38 89 ASN A C 1
ATOM 707 O O . ASN A 1 89 ? -10.193 -0.749 13.054 1.00 96.38 89 ASN A O 1
ATOM 711 N N . THR A 1 90 ? -8.278 0.383 13.007 1.00 95.44 90 THR A N 1
ATOM 712 C CA . THR A 1 90 ? -7.595 -0.577 13.899 1.00 95.44 90 THR A CA 1
ATOM 713 C C . THR A 1 90 ? -7.910 -0.397 15.387 1.00 95.44 90 THR A C 1
ATOM 715 O O . THR A 1 90 ? -7.474 -1.198 16.220 1.00 95.44 90 THR A O 1
ATOM 718 N N . ALA A 1 91 ? -8.649 0.647 15.754 1.00 93.44 91 ALA A N 1
ATOM 719 C CA . ALA A 1 91 ? -9.175 0.829 17.102 1.00 93.44 91 ALA A CA 1
ATOM 720 C C . ALA A 1 91 ? -10.545 0.154 17.257 1.00 93.44 91 ALA A C 1
ATOM 722 O O . ALA A 1 91 ? -10.747 -0.581 18.221 1.00 93.44 91 ALA A O 1
ATOM 723 N N . THR A 1 92 ? -11.454 0.350 16.297 1.00 95.31 92 THR A N 1
ATOM 724 C CA . THR A 1 92 ? -12.850 -0.122 16.390 1.00 95.31 92 THR A CA 1
ATOM 725 C C . THR A 1 92 ? -13.147 -1.380 15.574 1.00 95.31 92 THR A C 1
ATOM 727 O O . THR A 1 92 ? -14.128 -2.068 15.844 1.00 95.31 92 THR A O 1
ATOM 730 N N . MET A 1 93 ? -12.296 -1.707 14.596 1.00 95.50 93 MET A N 1
ATOM 731 C CA . MET A 1 93 ? -12.534 -2.709 13.544 1.00 95.50 93 MET A CA 1
ATOM 732 C C . MET A 1 93 ? -13.723 -2.389 12.633 1.00 95.50 93 MET A C 1
ATOM 734 O O . MET A 1 93 ? -14.201 -3.267 11.910 1.00 95.50 93 MET A O 1
ATOM 738 N N . ASP A 1 94 ? -14.169 -1.131 12.615 1.00 96.06 94 ASP A N 1
ATOM 739 C CA . ASP A 1 94 ? -15.172 -0.679 11.660 1.00 96.06 94 ASP A CA 1
ATOM 740 C C . ASP A 1 94 ? -14.611 -0.711 10.242 1.00 96.06 94 ASP A C 1
ATOM 742 O O . ASP A 1 94 ? -13.489 -0.268 9.971 1.00 96.06 94 ASP A O 1
ATOM 746 N N . VAL A 1 95 ? -15.427 -1.228 9.329 1.00 96.12 95 VAL A N 1
ATOM 747 C CA . VAL A 1 95 ? -15.103 -1.350 7.911 1.00 96.12 95 VAL A CA 1
ATOM 748 C C . VAL A 1 95 ? -15.863 -0.279 7.139 1.00 96.12 95 VAL A C 1
ATOM 750 O O . VAL A 1 95 ? -17.079 -0.149 7.267 1.00 96.12 95 VAL A O 1
ATOM 753 N N . SER A 1 96 ? -15.147 0.457 6.299 1.00 94.00 96 SER A N 1
ATOM 754 C CA . SER A 1 96 ? -15.690 1.492 5.418 1.00 94.00 96 SER A CA 1
ATOM 755 C C . SER A 1 96 ? -15.001 1.457 4.051 1.00 94.00 96 SER A C 1
ATOM 757 O O . SER A 1 96 ? -14.048 0.706 3.841 1.00 94.00 96 SER A O 1
ATOM 759 N N . SER A 1 97 ? -15.500 2.244 3.101 1.00 92.38 97 SER A N 1
ATOM 760 C CA . SER A 1 97 ? -14.881 2.449 1.789 1.00 92.38 97 SER A CA 1
ATOM 761 C C . SER A 1 97 ? -14.347 3.873 1.714 1.00 92.38 97 SER A C 1
ATOM 763 O O . SER A 1 97 ? -14.998 4.795 2.200 1.00 92.38 97 SER A O 1
ATOM 765 N N . VAL A 1 98 ? -13.184 4.047 1.098 1.00 92.75 98 VAL A N 1
ATOM 766 C CA . VAL A 1 98 ? -12.597 5.354 0.801 1.00 92.75 98 VAL A CA 1
ATOM 767 C C . VAL A 1 98 ? -12.428 5.451 -0.704 1.00 92.75 98 VAL A C 1
ATOM 769 O O . VAL A 1 98 ? -11.699 4.657 -1.301 1.00 92.75 98 VAL A O 1
ATOM 772 N N . ASP A 1 99 ? -13.112 6.412 -1.309 1.00 93.25 99 ASP A N 1
ATOM 773 C CA . ASP A 1 99 ? -13.010 6.667 -2.742 1.00 93.25 99 ASP A CA 1
ATOM 774 C C . ASP A 1 99 ? -11.648 7.286 -3.073 1.00 93.25 99 ASP A C 1
ATOM 776 O O . ASP A 1 99 ? -11.113 8.101 -2.313 1.00 93.25 99 ASP A O 1
ATOM 780 N N . LEU A 1 100 ? -11.071 6.858 -4.192 1.00 94.06 100 LEU A N 1
ATOM 781 C CA . LEU A 1 100 ? -9.820 7.367 -4.750 1.00 94.06 100 LEU A CA 1
ATOM 782 C C . LEU A 1 100 ? -10.131 8.430 -5.821 1.00 94.06 100 LEU A C 1
ATOM 784 O O . LEU A 1 100 ? -11.251 8.463 -6.340 1.00 94.06 100 LEU A O 1
ATOM 788 N N . PRO A 1 101 ? -9.162 9.291 -6.183 1.00 93.19 101 PRO A N 1
ATOM 789 C CA . PRO A 1 101 ? -9.313 10.173 -7.338 1.00 93.19 101 PRO A CA 1
ATOM 790 C C . PRO A 1 101 ? -9.675 9.379 -8.600 1.00 93.19 101 PRO A C 1
ATOM 792 O O . PRO A 1 101 ? -9.223 8.247 -8.788 1.00 93.19 101 PRO A O 1
ATOM 795 N N . SER A 1 102 ? -10.499 9.968 -9.468 1.00 88.69 102 SER A N 1
ATOM 796 C CA . SER A 1 102 ? -11.093 9.285 -10.630 1.00 88.69 102 SER A CA 1
ATOM 797 C C . SER A 1 102 ? -10.069 8.792 -11.662 1.00 88.69 102 SER A C 1
ATOM 799 O O . SER A 1 102 ? -10.340 7.879 -12.441 1.00 88.69 102 SER A O 1
ATOM 801 N N . GLU A 1 103 ? -8.884 9.390 -11.649 1.00 86.94 103 GLU A N 1
ATOM 802 C CA . GLU A 1 103 ? -7.745 9.098 -12.506 1.00 86.94 103 GLU A CA 1
ATOM 803 C C . GLU A 1 103 ? -6.986 7.845 -12.047 1.00 86.94 103 GLU A C 1
ATOM 805 O O . GLU A 1 103 ? -6.272 7.229 -12.841 1.00 86.94 103 GLU A O 1
ATOM 810 N N . VAL A 1 104 ? -7.144 7.445 -10.778 1.00 90.12 104 VAL A N 1
ATOM 811 C CA . VAL A 1 104 ? -6.424 6.312 -10.196 1.00 90.12 104 VAL A CA 1
ATOM 812 C C . VAL A 1 104 ? -7.014 5.001 -10.693 1.00 90.12 104 VAL A C 1
ATOM 814 O O . VAL A 1 104 ? -8.159 4.645 -10.409 1.00 90.12 104 VAL A O 1
ATOM 817 N N . LYS A 1 105 ? -6.182 4.232 -11.394 1.00 87.38 105 LYS A N 1
ATOM 818 C CA . LYS A 1 105 ? -6.507 2.883 -11.852 1.00 87.38 105 LYS A CA 1
ATOM 819 C C . LYS A 1 105 ? -5.710 1.865 -11.054 1.00 87.38 105 LYS A C 1
ATOM 821 O O . LYS A 1 105 ? -4.520 1.669 -11.287 1.00 87.38 105 LYS A O 1
ATOM 826 N N . VAL A 1 106 ? -6.383 1.215 -10.112 1.00 87.06 106 VAL A N 1
ATOM 827 C CA . VAL A 1 106 ? -5.790 0.185 -9.255 1.00 87.06 106 VAL A CA 1
ATOM 828 C C . VAL A 1 106 ? -5.703 -1.133 -10.023 1.00 87.06 106 VAL A C 1
ATOM 830 O O . VAL A 1 106 ? -6.725 -1.781 -10.255 1.00 87.06 106 VAL A O 1
ATOM 833 N N . HIS A 1 107 ? -4.493 -1.562 -10.388 1.00 84.69 107 HIS A N 1
ATOM 834 C CA . HIS A 1 107 ? -4.253 -2.812 -11.116 1.00 84.69 107 HIS A CA 1
ATOM 835 C C . HIS A 1 107 ? -2.938 -3.475 -10.697 1.00 84.69 107 HIS A C 1
ATOM 837 O O . HIS A 1 107 ? -1.979 -2.818 -10.318 1.00 84.69 107 HIS A O 1
ATOM 843 N N . GLY A 1 108 ? -2.866 -4.808 -10.772 1.00 84.38 108 GLY A N 1
ATOM 844 C CA . GLY A 1 108 ? -1.639 -5.540 -10.418 1.00 84.38 108 GLY A CA 1
ATOM 845 C C . GLY A 1 108 ? -1.045 -5.107 -9.066 1.00 84.38 108 GLY A C 1
ATOM 846 O O . GLY A 1 108 ? -1.744 -5.147 -8.054 1.00 84.38 108 GLY A O 1
ATOM 847 N N . PHE A 1 109 ? 0.215 -4.682 -9.085 1.00 86.94 109 PHE A N 1
ATOM 848 C CA . PHE A 1 109 ? 0.942 -4.110 -7.948 1.00 86.94 109 PHE A CA 1
ATOM 849 C C . PHE A 1 109 ? 1.348 -2.658 -8.233 1.00 86.94 109 PHE A C 1
ATOM 851 O O . PHE A 1 109 ? 2.423 -2.227 -7.836 1.00 86.94 109 PHE A O 1
ATOM 858 N N . ASN A 1 110 ? 0.534 -1.915 -8.987 1.00 91.88 110 ASN A N 1
ATOM 859 C CA . ASN A 1 110 ? 0.867 -0.539 -9.340 1.00 91.88 110 ASN A CA 1
ATOM 860 C C . ASN A 1 110 ? 0.519 0.460 -8.232 1.00 91.88 110 ASN A C 1
ATOM 862 O O . ASN A 1 110 ? 0.950 1.592 -8.323 1.00 91.88 110 ASN A O 1
ATOM 866 N N . PHE A 1 111 ? -0.260 0.082 -7.216 1.00 93.69 111 PHE A N 1
ATOM 867 C CA . PHE A 1 111 ? -0.837 0.996 -6.229 1.00 93.69 111 PHE A CA 1
ATOM 868 C C . PHE A 1 111 ? -0.520 0.548 -4.801 1.00 93.69 111 PHE A C 1
ATOM 870 O O . PHE A 1 111 ? -0.649 -0.635 -4.487 1.00 93.69 111 PHE A O 1
ATOM 877 N N . SER A 1 112 ? -0.238 1.508 -3.918 1.00 93.56 112 SER A N 1
ATOM 878 C CA . SER A 1 112 ? -0.234 1.309 -2.466 1.00 93.56 112 SER A CA 1
ATOM 879 C C . SER A 1 112 ? -0.770 2.546 -1.744 1.00 93.56 112 SER A C 1
ATOM 881 O O . SER A 1 112 ? -0.494 3.679 -2.136 1.00 93.56 112 SER A O 1
ATOM 883 N N . ALA A 1 113 ? -1.496 2.326 -0.648 1.00 94.81 113 ALA A N 1
ATOM 884 C CA . ALA A 1 113 ? -1.686 3.346 0.382 1.00 94.81 113 ALA A CA 1
ATOM 885 C C . ALA A 1 113 ? -0.489 3.336 1.345 1.00 94.81 113 ALA A C 1
ATOM 887 O O . ALA A 1 113 ? 0.260 2.357 1.377 1.00 94.81 113 ALA A O 1
ATOM 888 N N . GLY A 1 114 ? -0.320 4.396 2.126 1.00 95.12 114 GLY A N 1
ATOM 889 C CA . GLY A 1 114 ? 0.736 4.495 3.126 1.00 95.12 114 GLY A CA 1
ATOM 890 C C . GLY A 1 114 ? 0.678 5.791 3.910 1.00 95.12 114 GLY A C 1
ATOM 891 O O . GLY A 1 114 ? -0.354 6.464 3.944 1.00 95.12 114 GLY A O 1
ATOM 892 N N . ASP A 1 115 ? 1.797 6.145 4.524 1.00 94.31 115 ASP A N 1
ATOM 893 C CA . ASP A 1 115 ? 1.943 7.388 5.267 1.00 94.31 115 ASP A CA 1
ATOM 894 C C . ASP A 1 115 ? 3.179 8.189 4.850 1.00 94.31 115 ASP A C 1
ATOM 896 O O . ASP A 1 115 ? 4.228 7.653 4.469 1.00 94.31 115 ASP A O 1
ATOM 900 N N . THR A 1 116 ? 3.035 9.511 4.915 1.00 94.38 116 THR A N 1
ATOM 901 C CA . THR A 1 116 ? 4.160 10.441 4.850 1.00 94.38 116 THR A CA 1
ATOM 902 C C . THR A 1 116 ? 4.977 10.362 6.139 1.00 94.38 116 THR A C 1
ATOM 904 O O . THR A 1 116 ? 4.565 9.767 7.133 1.00 94.38 116 THR A O 1
ATOM 907 N N . LYS A 1 117 ? 6.149 10.998 6.149 1.00 92.62 117 LYS A N 1
ATOM 908 C CA . LYS A 1 117 ? 7.010 11.086 7.337 1.00 92.62 117 LYS A CA 1
ATOM 909 C C . LYS A 1 117 ? 6.288 11.694 8.549 1.00 92.62 117 LYS A C 1
ATOM 911 O O . LYS A 1 117 ? 6.553 11.292 9.675 1.00 92.62 117 LYS A O 1
ATOM 916 N N . ASP A 1 118 ? 5.341 12.596 8.297 1.00 91.56 118 ASP A N 1
ATOM 917 C CA . ASP A 1 118 ? 4.520 13.257 9.317 1.00 91.56 118 ASP A CA 1
ATOM 918 C C . ASP A 1 118 ? 3.248 12.461 9.676 1.00 91.56 118 ASP A C 1
ATOM 920 O O . ASP A 1 118 ? 2.371 12.955 10.384 1.00 91.56 118 ASP A O 1
ATOM 924 N N . GLY A 1 119 ? 3.116 11.228 9.174 1.00 90.88 119 GLY A N 1
ATOM 925 C CA . GLY A 1 119 ? 1.993 10.335 9.457 1.00 90.88 119 GLY A CA 1
ATOM 926 C C . GLY A 1 119 ? 0.715 10.642 8.671 1.00 90.88 119 GLY A C 1
ATOM 927 O O . GLY A 1 119 ? -0.324 10.032 8.937 1.00 90.88 119 GLY A O 1
ATOM 928 N N . GLN A 1 120 ? 0.752 11.561 7.699 1.00 93.38 120 GLN A N 1
ATOM 929 C CA . GLN A 1 120 ? -0.415 11.842 6.861 1.00 93.38 120 GLN A CA 1
ATOM 930 C C . GLN A 1 120 ? -0.671 10.675 5.911 1.00 93.38 120 GLN A C 1
ATOM 932 O O . GLN A 1 120 ? 0.254 10.168 5.282 1.00 93.38 120 GLN A O 1
ATOM 937 N N . LEU A 1 121 ? -1.936 10.276 5.767 1.00 95.62 121 LEU A N 1
ATOM 938 C CA . LEU A 1 121 ? -2.322 9.249 4.804 1.00 95.62 121 LEU A CA 1
ATOM 939 C C . LEU A 1 121 ? -1.984 9.713 3.382 1.00 95.62 121 LEU A C 1
ATOM 941 O O . LEU A 1 121 ? -2.388 10.798 2.965 1.00 95.62 121 LEU A O 1
ATOM 945 N N . CYS A 1 122 ? -1.313 8.86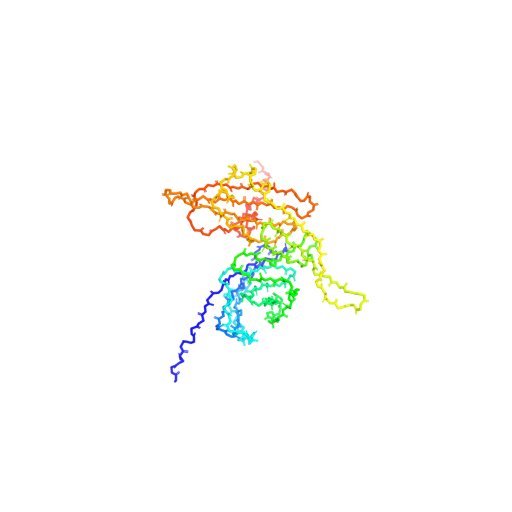4 2.617 1.00 96.31 122 CYS A N 1
ATOM 946 C CA . CYS A 1 122 ? -1.054 9.084 1.204 1.00 96.31 122 CYS A CA 1
ATOM 947 C C . CYS A 1 122 ? -1.397 7.840 0.379 1.00 96.31 122 CYS A C 1
ATOM 949 O O . CYS A 1 122 ? -1.556 6.731 0.898 1.00 96.31 122 CYS A O 1
ATOM 951 N N . ILE A 1 123 ? -1.537 8.044 -0.925 1.00 96.19 123 ILE A N 1
ATOM 952 C CA . ILE A 1 123 ? -1.612 6.977 -1.918 1.00 96.19 123 ILE A CA 1
ATOM 953 C C . ILE A 1 123 ? -0.573 7.239 -2.995 1.00 96.19 123 ILE A C 1
ATOM 955 O O . ILE A 1 123 ? -0.312 8.386 -3.368 1.00 96.19 123 ILE A O 1
ATOM 959 N N . VAL A 1 124 ? -0.001 6.157 -3.499 1.00 96.19 124 VAL A N 1
ATOM 960 C CA . VAL A 1 124 ? 0.960 6.177 -4.593 1.00 96.19 124 VAL A CA 1
ATOM 961 C C . VAL A 1 124 ? 0.510 5.175 -5.631 1.00 96.19 124 VAL A C 1
ATOM 963 O O . VAL A 1 124 ? 0.145 4.049 -5.287 1.00 96.19 124 VAL A O 1
ATOM 966 N N . TYR A 1 125 ? 0.552 5.576 -6.897 1.00 95.19 125 TYR A N 1
ATOM 967 C CA . TYR A 1 125 ? 0.390 4.636 -7.992 1.00 95.19 125 TYR A CA 1
ATOM 968 C C . TYR A 1 125 ? 1.369 4.875 -9.131 1.00 95.19 125 TYR A C 1
ATOM 970 O O . TYR A 1 125 ? 1.804 5.996 -9.380 1.00 95.19 125 TYR A O 1
ATOM 978 N N . GLU A 1 126 ? 1.692 3.787 -9.811 1.00 94.25 126 GLU A N 1
ATOM 979 C CA . GLU A 1 126 ? 2.550 3.724 -10.977 1.00 94.25 126 GLU A CA 1
ATOM 980 C C . GLU A 1 126 ? 1.704 3.661 -12.258 1.00 94.25 126 GLU A C 1
ATOM 982 O O . GLU A 1 126 ? 0.673 2.975 -12.318 1.00 94.25 126 GLU A O 1
ATOM 987 N N . SER A 1 127 ? 2.131 4.429 -13.261 1.00 91.44 127 SER A N 1
ATOM 988 C CA . SER A 1 127 ? 1.655 4.357 -14.641 1.00 91.44 127 SER A CA 1
ATOM 989 C C . SER A 1 127 ? 2.773 4.798 -15.579 1.00 91.44 127 SER A C 1
ATOM 991 O O . SER A 1 127 ? 3.231 5.933 -15.487 1.00 91.44 127 SER A O 1
ATOM 993 N N . ASP A 1 128 ? 3.188 3.939 -16.507 1.00 88.94 128 ASP A N 1
ATOM 994 C CA . ASP A 1 128 ? 4.200 4.253 -17.528 1.00 88.94 128 ASP A CA 1
ATOM 995 C C . ASP A 1 128 ? 5.515 4.815 -16.942 1.00 88.94 128 ASP A C 1
ATOM 997 O O . ASP A 1 128 ? 6.086 5.778 -17.457 1.00 88.94 128 ASP A O 1
ATOM 1001 N N . PHE A 1 129 ? 5.996 4.233 -15.837 1.00 89.94 129 PHE A N 1
ATOM 1002 C CA . PHE A 1 129 ? 7.155 4.686 -15.053 1.00 89.94 129 PHE A CA 1
ATOM 1003 C C . PHE A 1 129 ? 7.010 6.073 -14.407 1.00 89.94 129 PHE A C 1
ATOM 1005 O O . PHE A 1 129 ? 7.993 6.622 -13.892 1.00 89.94 129 PHE A O 1
ATOM 1012 N N . PHE A 1 130 ? 5.802 6.636 -14.389 1.00 93.19 130 PHE A N 1
ATOM 1013 C CA . PHE A 1 130 ? 5.455 7.762 -13.534 1.00 93.19 130 PHE A CA 1
ATOM 1014 C C . PHE A 1 130 ? 4.893 7.252 -12.213 1.00 93.19 130 PHE A C 1
ATOM 1016 O O . PHE A 1 130 ? 3.947 6.468 -12.187 1.00 93.19 130 PHE A O 1
ATOM 1023 N N . LEU A 1 131 ? 5.450 7.735 -11.107 1.00 95.69 131 LEU A N 1
ATOM 1024 C CA . LEU A 1 131 ? 4.834 7.617 -9.795 1.00 95.69 131 LEU A CA 1
ATOM 1025 C C . LEU A 1 131 ? 4.032 8.870 -9.503 1.00 95.69 131 LEU A C 1
ATOM 1027 O O . LEU A 1 131 ? 4.568 9.977 -9.509 1.00 95.69 131 LEU A O 1
ATOM 1031 N N . HIS A 1 132 ? 2.757 8.676 -9.214 1.00 96.50 132 HIS A N 1
ATOM 1032 C CA . HIS A 1 132 ? 1.830 9.720 -8.822 1.00 96.50 132 HIS A CA 1
ATOM 1033 C C . HIS A 1 132 ? 1.557 9.606 -7.329 1.00 96.50 132 HIS A C 1
ATOM 1035 O O . HIS A 1 132 ? 1.107 8.560 -6.861 1.00 96.50 132 HIS A O 1
ATOM 1041 N N . VAL A 1 133 ? 1.800 10.687 -6.596 1.00 96.81 133 VAL A N 1
ATOM 1042 C CA . VAL A 1 133 ? 1.618 10.769 -5.146 1.00 96.81 133 VAL A CA 1
ATOM 1043 C C . VAL A 1 133 ? 0.454 11.701 -4.846 1.00 96.81 133 VAL A C 1
ATOM 1045 O O . VAL A 1 133 ? 0.386 12.816 -5.367 1.00 96.81 133 VAL A O 1
ATOM 1048 N N . TRP A 1 134 ? -0.459 11.244 -3.996 1.00 96.69 134 TRP A N 1
ATOM 1049 C CA . TRP A 1 134 ? -1.554 12.055 -3.476 1.00 96.69 134 TRP A CA 1
ATOM 1050 C C . TRP A 1 134 ? -1.571 11.974 -1.960 1.00 96.69 134 TRP A C 1
ATOM 1052 O O . TRP A 1 134 ? -1.425 10.893 -1.387 1.00 96.69 134 TRP A O 1
ATOM 1062 N N . ILE A 1 135 ? -1.801 13.110 -1.316 1.00 95.69 135 ILE A N 1
ATOM 1063 C CA . ILE A 1 135 ? -1.899 13.210 0.138 1.00 95.69 135 ILE A CA 1
ATOM 1064 C C . ILE A 1 135 ? -3.360 13.439 0.511 1.00 95.69 135 ILE A C 1
ATOM 1066 O O . ILE A 1 135 ? -4.091 14.188 -0.144 1.00 95.69 135 ILE A O 1
ATOM 1070 N N . ARG A 1 136 ? -3.806 12.757 1.564 1.00 94.56 136 ARG A N 1
ATOM 1071 C CA . ARG A 1 136 ? -5.114 12.981 2.163 1.00 94.56 136 ARG A CA 1
ATOM 1072 C C . ARG A 1 136 ? -5.035 14.240 3.019 1.00 94.56 136 ARG A C 1
ATOM 1074 O O . ARG A 1 136 ? -4.339 14.269 4.032 1.00 94.56 136 ARG A O 1
ATOM 1081 N N . GLY A 1 137 ? -5.746 15.270 2.590 1.00 90.31 137 GLY A N 1
ATOM 1082 C CA . GLY A 1 137 ? -5.867 16.538 3.294 1.00 90.31 137 GLY A CA 1
ATOM 1083 C C . GLY A 1 137 ? -7.299 16.807 3.736 1.00 90.31 137 GLY A C 1
ATOM 1084 O O . GLY A 1 137 ? -8.190 15.967 3.595 1.00 90.31 137 GLY A O 1
ATOM 1085 N N . VAL A 1 138 ? -7.502 18.013 4.248 1.00 89.19 138 VAL A N 1
ATOM 1086 C CA . VAL A 1 138 ? -8.810 18.566 4.591 1.00 89.19 138 VAL A CA 1
ATOM 1087 C C . VAL A 1 138 ? -8.969 19.869 3.813 1.00 89.19 138 VAL A C 1
ATOM 1089 O O . VAL A 1 138 ? -8.015 20.645 3.724 1.00 89.19 138 VAL A O 1
ATOM 1092 N N . ASP A 1 139 ? -10.132 20.086 3.209 1.00 87.94 139 ASP A N 1
ATOM 1093 C CA . ASP A 1 139 ? -10.430 21.327 2.499 1.00 87.94 139 ASP A CA 1
ATOM 1094 C C . ASP A 1 139 ? -10.823 22.475 3.451 1.00 87.94 139 ASP A C 1
ATOM 1096 O O . ASP A 1 139 ? -10.802 22.342 4.678 1.00 87.94 139 ASP A O 1
ATOM 1100 N N . GLY A 1 140 ? -11.166 23.636 2.885 1.00 84.69 140 GLY A N 1
ATOM 1101 C CA . GLY A 1 140 ? -11.571 24.813 3.664 1.00 84.69 140 GLY A CA 1
ATOM 1102 C C . GLY A 1 140 ? -12.854 24.622 4.482 1.00 84.69 140 GLY A C 1
ATOM 1103 O O . GLY A 1 140 ? -13.067 25.368 5.437 1.00 84.69 140 GLY A O 1
ATOM 1104 N N . ASP A 1 141 ? -13.665 23.617 4.144 1.00 88.00 141 ASP A N 1
ATOM 1105 C CA . ASP A 1 141 ? -14.938 23.297 4.792 1.00 88.00 141 ASP A CA 1
ATOM 1106 C C . ASP A 1 141 ? -14.808 22.146 5.808 1.00 88.00 141 ASP A C 1
ATOM 1108 O O . ASP A 1 141 ? -15.790 21.757 6.445 1.00 88.00 141 ASP A O 1
ATOM 1112 N N . GLY A 1 142 ? -13.600 21.606 6.006 1.00 85.06 142 GLY A N 1
ATOM 1113 C CA . GLY A 1 142 ? -13.364 20.505 6.937 1.00 85.06 142 GLY A CA 1
ATOM 1114 C C . GLY A 1 142 ? -13.605 19.115 6.337 1.00 85.06 142 GLY A C 1
ATOM 1115 O O . GLY A 1 142 ? -13.613 18.130 7.080 1.00 85.06 142 GLY A O 1
ATOM 1116 N N . ILE A 1 143 ? -13.808 19.009 5.021 1.00 87.19 143 ILE A N 1
ATOM 1117 C CA . ILE A 1 143 ? -14.065 17.745 4.328 1.00 87.19 143 ILE A CA 1
ATOM 1118 C C . ILE A 1 143 ? -12.737 17.110 3.914 1.00 87.19 143 ILE A C 1
ATOM 1120 O O . ILE A 1 143 ? -11.851 17.762 3.365 1.00 87.19 143 ILE A O 1
ATOM 1124 N N . GLU A 1 144 ? -12.591 15.808 4.167 1.00 88.69 144 GLU A N 1
ATOM 1125 C CA . GLU A 1 144 ? -11.415 15.067 3.720 1.00 88.69 144 GLU A CA 1
ATOM 1126 C C . GLU A 1 144 ? -11.382 14.928 2.194 1.00 88.69 144 GLU A C 1
ATOM 1128 O O . GLU A 1 144 ? -12.296 14.359 1.589 1.00 88.69 144 GLU A O 1
ATOM 1133 N N . ILE A 1 145 ? -10.277 15.352 1.584 1.00 93.12 145 ILE A N 1
ATOM 1134 C CA . ILE A 1 145 ? -10.070 15.290 0.136 1.00 93.12 145 ILE A CA 1
ATOM 1135 C C . ILE A 1 145 ? -8.696 14.712 -0.205 1.00 93.12 145 ILE A C 1
ATOM 1137 O O . ILE A 1 145 ? -7.747 14.783 0.577 1.00 93.12 145 ILE A O 1
ATOM 1141 N N . TRP A 1 146 ? -8.582 14.129 -1.396 1.00 95.44 146 TRP A N 1
ATOM 1142 C CA . TRP A 1 146 ? -7.287 13.782 -1.976 1.00 95.44 146 TRP A CA 1
ATOM 1143 C C . TRP A 1 146 ? -6.723 14.988 -2.721 1.00 95.44 146 TRP A C 1
ATOM 1145 O O . TRP A 1 146 ? -7.395 15.545 -3.587 1.00 95.44 146 TRP A O 1
ATOM 1155 N N . VAL A 1 147 ? -5.482 15.355 -2.411 1.00 94.56 147 VAL A N 1
ATOM 1156 C CA . VAL A 1 147 ? -4.764 16.451 -3.067 1.00 94.56 147 VAL A CA 1
ATOM 1157 C C . VAL A 1 147 ? -3.562 15.869 -3.817 1.00 94.56 147 VAL A C 1
ATOM 1159 O O . VAL A 1 147 ? -2.803 15.106 -3.209 1.00 94.56 147 VAL A O 1
ATOM 1162 N N . PRO A 1 148 ? -3.380 16.172 -5.118 1.00 94.94 148 PRO A N 1
ATOM 1163 C CA . PRO A 1 148 ? -2.175 15.775 -5.833 1.00 94.94 148 PRO A CA 1
ATOM 1164 C C . PRO A 1 148 ? -0.966 16.458 -5.197 1.00 94.94 148 PRO A C 1
ATOM 1166 O O . PRO A 1 148 ? -0.994 17.668 -4.978 1.00 94.94 148 PRO A O 1
ATOM 1169 N N . ASP A 1 149 ? 0.080 15.687 -4.924 1.00 94.56 149 ASP A N 1
ATOM 1170 C CA . ASP A 1 149 ? 1.298 16.193 -4.297 1.00 94.56 149 ASP A CA 1
ATOM 1171 C C . ASP A 1 149 ? 2.441 16.271 -5.314 1.00 94.56 149 ASP A C 1
ATOM 1173 O O . ASP A 1 149 ? 2.858 17.359 -5.708 1.00 94.56 149 ASP A O 1
ATOM 1177 N N . THR A 1 150 ? 2.891 15.116 -5.810 1.00 94.31 150 THR A N 1
ATOM 1178 C CA . THR A 1 150 ? 4.084 15.023 -6.660 1.00 94.31 150 THR A CA 1
ATOM 1179 C C . THR A 1 150 ? 3.908 13.973 -7.757 1.00 94.31 150 THR A C 1
ATOM 1181 O O . THR A 1 150 ? 3.235 12.956 -7.575 1.00 94.31 150 THR A O 1
ATOM 1184 N N . VAL A 1 151 ? 4.537 14.211 -8.912 1.00 95.94 151 VAL A N 1
ATOM 1185 C CA . VAL A 1 151 ? 4.664 13.239 -10.007 1.00 95.94 151 VAL A CA 1
ATOM 1186 C C . VAL A 1 151 ? 6.141 13.053 -10.345 1.00 95.94 151 VAL A C 1
ATOM 1188 O O . VAL A 1 151 ? 6.846 14.030 -10.591 1.00 95.94 151 VAL A O 1
ATOM 1191 N N . ILE A 1 152 ? 6.610 11.804 -10.361 1.00 94.94 152 ILE A N 1
ATOM 1192 C CA . ILE A 1 152 ? 8.032 11.457 -10.488 1.00 94.94 152 ILE A CA 1
ATOM 1193 C C . ILE A 1 152 ? 8.209 10.507 -11.666 1.00 94.94 152 ILE A C 1
ATOM 1195 O O . ILE A 1 152 ? 7.645 9.419 -11.671 1.00 94.94 152 ILE A O 1
ATOM 1199 N N . HIS A 1 153 ? 9.012 10.894 -12.653 1.00 94.25 153 HIS A N 1
ATOM 1200 C CA . HIS A 1 153 ? 9.352 10.034 -13.784 1.00 94.25 153 HIS A CA 1
ATOM 1201 C C . HIS A 1 153 ? 10.635 9.254 -13.484 1.00 94.25 153 HIS A C 1
ATOM 1203 O O . HIS A 1 153 ? 11.696 9.855 -13.316 1.00 94.25 153 HIS A O 1
ATOM 1209 N N . LEU A 1 154 ? 10.545 7.924 -13.419 1.00 92.50 154 LEU A N 1
ATOM 1210 C CA . LEU A 1 154 ? 11.642 7.073 -12.948 1.00 92.50 154 LEU A CA 1
ATOM 1211 C C . LEU A 1 154 ? 12.424 6.353 -14.048 1.00 92.50 154 LEU A C 1
ATOM 1213 O O . LEU A 1 154 ? 13.433 5.727 -13.735 1.00 92.50 154 LEU A O 1
ATOM 1217 N N . SER A 1 155 ? 12.010 6.434 -15.315 1.00 88.88 155 SER A N 1
ATOM 1218 C CA . SER A 1 155 ? 12.605 5.619 -16.388 1.00 88.88 155 SER A CA 1
ATOM 1219 C C . SER A 1 155 ? 14.125 5.778 -16.502 1.00 88.88 155 SER A C 1
ATOM 1221 O O . SER A 1 155 ? 14.834 4.782 -16.466 1.00 88.88 155 SER A O 1
ATOM 1223 N N . VAL A 1 156 ? 14.641 7.011 -16.555 1.00 89.25 156 VAL A N 1
ATOM 1224 C CA . VAL A 1 156 ? 16.088 7.288 -16.680 1.00 89.25 156 VAL A CA 1
ATOM 1225 C C . VAL A 1 156 ? 16.877 6.767 -15.479 1.00 89.25 156 VAL A C 1
ATOM 1227 O O . VAL A 1 156 ? 17.979 6.245 -15.628 1.00 89.25 156 VAL A O 1
ATOM 1230 N N . GLU A 1 157 ? 16.323 6.908 -14.278 1.00 90.25 157 GLU A N 1
ATOM 1231 C CA . GLU A 1 157 ? 17.002 6.499 -13.051 1.00 90.25 157 GLU A CA 1
ATOM 1232 C C . GLU A 1 157 ? 17.003 4.971 -12.906 1.00 90.25 157 GLU A C 1
ATOM 1234 O O . GLU A 1 157 ? 18.036 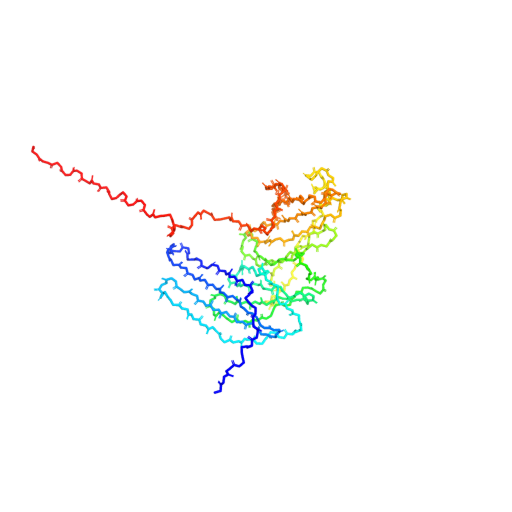4.371 -12.607 1.00 90.25 157 GLU A O 1
ATOM 1239 N N . ILE A 1 158 ? 15.877 4.322 -13.219 1.00 90.12 158 ILE A N 1
ATOM 1240 C CA . ILE A 1 158 ? 15.776 2.862 -13.287 1.00 90.12 158 ILE A CA 1
ATOM 1241 C C . ILE A 1 158 ? 16.717 2.312 -14.359 1.00 90.12 158 ILE A C 1
ATOM 1243 O O . ILE A 1 158 ? 17.433 1.350 -14.092 1.00 90.12 158 ILE A O 1
ATOM 1247 N N . ASP A 1 159 ? 16.768 2.916 -15.545 1.00 89.62 159 ASP A N 1
ATOM 1248 C CA . ASP A 1 159 ? 17.678 2.518 -16.622 1.00 89.62 159 ASP A CA 1
ATOM 1249 C C . ASP A 1 159 ? 19.139 2.546 -16.161 1.00 89.62 159 ASP A C 1
ATOM 1251 O O . ASP A 1 159 ? 19.862 1.551 -16.267 1.00 89.62 159 ASP A O 1
ATOM 1255 N N . ARG A 1 160 ? 19.541 3.657 -15.532 1.00 89.06 160 ARG A N 1
ATOM 1256 C CA . ARG A 1 160 ? 20.887 3.855 -14.992 1.00 89.06 160 ARG A CA 1
ATOM 1257 C C . ARG A 1 160 ? 21.260 2.790 -13.962 1.00 89.06 160 ARG A C 1
ATOM 1259 O O . ARG A 1 160 ? 22.355 2.232 -14.032 1.00 89.06 160 ARG A O 1
ATOM 1266 N N . VAL A 1 161 ? 20.366 2.520 -13.011 1.00 86.50 161 VAL A N 1
ATOM 1267 C CA . VAL A 1 161 ? 20.607 1.592 -11.893 1.00 86.50 161 VAL A CA 1
ATOM 1268 C C . VAL A 1 161 ? 20.525 0.126 -12.328 1.00 86.50 161 VAL A C 1
ATOM 1270 O O . VAL A 1 161 ? 21.243 -0.722 -11.801 1.00 86.50 161 VAL A O 1
ATOM 1273 N N . THR A 1 162 ? 19.667 -0.187 -13.298 1.00 86.38 162 THR A N 1
ATOM 1274 C CA . THR A 1 162 ? 19.497 -1.550 -13.827 1.00 86.38 162 THR A CA 1
ATOM 1275 C C . THR A 1 162 ? 20.417 -1.851 -15.010 1.00 86.38 162 THR A C 1
ATOM 1277 O O . THR A 1 162 ? 20.422 -2.978 -15.500 1.00 86.38 162 THR A O 1
ATOM 1280 N N . HIS A 1 163 ? 21.225 -0.877 -15.442 1.00 84.81 163 HIS A N 1
ATOM 1281 C CA . HIS A 1 163 ? 22.091 -0.957 -16.619 1.00 84.81 163 HIS A CA 1
ATOM 1282 C C . HIS A 1 163 ? 21.324 -1.339 -17.898 1.00 84.81 163 HIS A C 1
ATOM 1284 O O . HIS A 1 163 ? 21.767 -2.208 -18.648 1.00 84.81 163 HIS A O 1
ATOM 1290 N N . GLY A 1 164 ? 20.149 -0.739 -18.110 1.00 80.25 164 GLY A N 1
ATOM 1291 C CA . GLY A 1 164 ? 19.283 -0.979 -19.273 1.00 80.25 164 GLY A CA 1
ATOM 1292 C C . GLY A 1 164 ? 18.397 -2.222 -19.194 1.00 80.25 164 GLY A C 1
ATOM 1293 O O . GLY A 1 164 ? 17.348 -2.281 -19.833 1.00 80.25 164 GLY A O 1
ATOM 1294 N N . PHE A 1 165 ? 18.745 -3.201 -18.351 1.00 75.88 165 PHE A N 1
ATOM 1295 C CA . PHE A 1 165 ? 18.071 -4.503 -18.333 1.00 75.88 165 PHE A CA 1
ATOM 1296 C C . PHE A 1 165 ? 16.564 -4.422 -18.087 1.00 75.88 165 PHE A C 1
ATOM 1298 O O . PHE A 1 165 ? 15.812 -5.177 -18.703 1.00 75.88 165 PHE A O 1
ATOM 1305 N N . ALA A 1 166 ? 16.118 -3.554 -17.175 1.00 72.62 166 ALA A N 1
ATOM 1306 C CA . ALA A 1 166 ? 14.702 -3.481 -16.838 1.00 72.62 166 ALA A CA 1
ATOM 1307 C C . ALA A 1 166 ? 13.868 -2.887 -17.980 1.00 72.62 166 ALA A C 1
ATOM 1309 O O . ALA A 1 166 ? 12.793 -3.407 -18.259 1.00 72.62 166 ALA A O 1
ATOM 1310 N N . LEU A 1 167 ? 14.358 -1.858 -18.679 1.00 74.69 167 LEU A N 1
ATOM 1311 C CA . LEU A 1 167 ? 13.618 -1.247 -19.786 1.00 74.69 167 LEU A CA 1
ATOM 1312 C C . LEU A 1 167 ? 13.680 -2.102 -21.057 1.00 74.69 167 LEU A C 1
ATOM 1314 O O . LEU A 1 167 ? 12.644 -2.356 -21.671 1.00 74.69 167 LEU A O 1
ATOM 1318 N N . ASP A 1 168 ? 14.860 -2.621 -21.408 1.00 77.19 168 ASP A N 1
ATOM 1319 C CA . ASP A 1 168 ? 15.064 -3.420 -22.626 1.00 77.19 168 ASP A CA 1
ATOM 1320 C C . ASP A 1 168 ? 14.209 -4.698 -22.639 1.00 77.19 168 ASP A C 1
ATOM 1322 O O . ASP A 1 168 ? 13.729 -5.150 -23.683 1.00 77.19 168 ASP A O 1
ATOM 1326 N N . LEU A 1 169 ? 13.983 -5.281 -21.460 1.00 69.62 169 LEU A N 1
ATOM 1327 C CA . LEU A 1 169 ? 13.203 -6.505 -21.281 1.00 69.62 169 LEU A CA 1
ATOM 1328 C C . LEU A 1 169 ? 11.763 -6.248 -20.821 1.00 69.62 169 LEU A C 1
ATOM 1330 O O . LEU A 1 169 ? 11.098 -7.195 -20.403 1.00 69.62 169 LEU A O 1
ATOM 1334 N N . HIS A 1 170 ? 11.276 -5.007 -20.937 1.00 75.44 170 HIS A N 1
ATOM 1335 C CA . HIS A 1 170 ? 9.893 -4.630 -20.616 1.00 75.44 170 HIS A CA 1
ATOM 1336 C C . HIS A 1 170 ? 9.495 -5.029 -19.183 1.00 75.44 170 HIS A C 1
ATOM 1338 O O . HIS A 1 170 ? 8.440 -5.617 -18.952 1.00 75.44 170 HIS A O 1
ATOM 1344 N N . GLY A 1 171 ? 10.381 -4.775 -18.221 1.00 74.12 171 GLY A N 1
ATOM 1345 C CA . GLY A 1 171 ? 10.126 -5.028 -16.811 1.00 74.12 171 GLY A CA 1
ATOM 1346 C C . GLY A 1 171 ? 9.084 -4.064 -16.252 1.00 74.12 171 GLY A C 1
ATOM 1347 O O . GLY A 1 171 ? 9.217 -2.851 -16.387 1.00 74.12 171 GLY A O 1
ATOM 1348 N N . ASP A 1 172 ? 8.076 -4.605 -15.571 1.00 83.00 172 ASP A N 1
ATOM 1349 C CA . ASP A 1 172 ? 7.056 -3.799 -14.900 1.00 83.00 172 ASP A CA 1
ATOM 1350 C C . ASP A 1 172 ? 7.611 -3.201 -13.600 1.00 83.00 172 ASP A C 1
ATOM 1352 O O . ASP A 1 172 ? 8.265 -3.899 -12.811 1.00 83.00 172 ASP A O 1
ATOM 1356 N N . LEU A 1 173 ? 7.325 -1.923 -13.348 1.00 90.62 173 LEU A N 1
ATOM 1357 C CA . LEU A 1 173 ? 7.577 -1.282 -12.061 1.00 90.62 173 LEU A CA 1
ATOM 1358 C C . LEU A 1 173 ? 6.387 -1.530 -11.125 1.00 90.62 173 LEU A C 1
ATOM 1360 O O . LEU A 1 173 ? 5.230 -1.365 -11.494 1.00 90.62 173 LEU A O 1
ATOM 1364 N N . LYS A 1 174 ? 6.671 -1.948 -9.895 1.00 91.94 174 LYS A N 1
ATOM 1365 C CA . LYS A 1 174 ? 5.666 -2.284 -8.884 1.00 91.94 174 LYS A CA 1
ATOM 1366 C C . LYS A 1 174 ? 5.862 -1.414 -7.656 1.00 91.94 174 LYS A C 1
ATOM 1368 O O . LYS A 1 174 ? 6.985 -1.285 -7.170 1.00 91.94 174 LYS A O 1
ATOM 1373 N N . VAL A 1 175 ? 4.763 -0.896 -7.121 1.00 93.06 175 VAL A N 1
ATOM 1374 C CA . VAL A 1 175 ? 4.698 -0.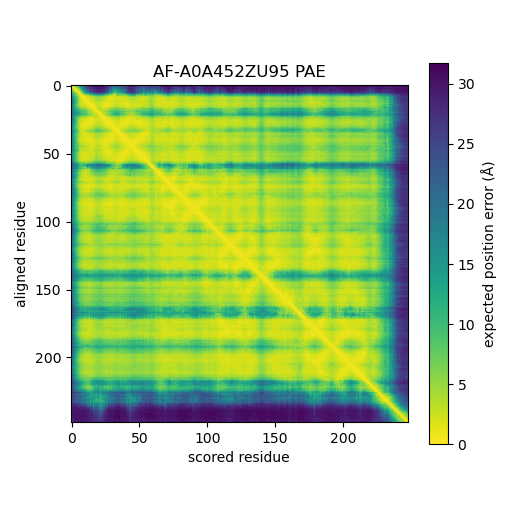239 -5.816 1.00 93.06 175 VAL A CA 1
ATOM 1375 C C . VAL A 1 175 ? 4.443 -1.313 -4.769 1.00 93.06 175 VAL A C 1
ATOM 1377 O O . VAL A 1 175 ? 3.393 -1.952 -4.763 1.00 93.06 175 VAL A O 1
ATOM 1380 N N . MET A 1 176 ? 5.435 -1.554 -3.917 1.00 91.31 176 MET A N 1
ATOM 1381 C CA . MET A 1 176 ? 5.363 -2.603 -2.901 1.00 91.31 176 MET A CA 1
ATOM 1382 C C . MET A 1 176 ? 4.724 -2.104 -1.612 1.00 91.31 176 MET A C 1
ATOM 1384 O O . MET A 1 176 ? 3.869 -2.779 -1.053 1.00 91.31 176 MET A O 1
ATOM 1388 N N . GLU A 1 177 ? 5.161 -0.938 -1.142 1.00 91.56 177 GLU A N 1
ATOM 1389 C CA . GLU A 1 177 ? 4.705 -0.333 0.106 1.00 91.56 177 GLU A CA 1
ATOM 1390 C C . GLU A 1 177 ? 5.044 1.159 0.099 1.00 91.56 177 GLU A C 1
ATOM 1392 O O . GLU A 1 177 ? 6.009 1.588 -0.541 1.00 91.56 177 GLU A O 1
ATOM 1397 N N . VAL A 1 178 ? 4.269 1.945 0.840 1.00 94.06 178 VAL A N 1
ATOM 1398 C CA . VAL A 1 178 ? 4.596 3.333 1.161 1.00 94.06 178 VAL A CA 1
ATOM 1399 C C . VAL A 1 178 ? 4.566 3.468 2.672 1.00 94.06 178 VAL A C 1
ATOM 1401 O O . VAL A 1 178 ? 3.572 3.105 3.300 1.00 94.06 178 VAL A O 1
ATOM 1404 N N . ARG A 1 179 ? 5.657 3.952 3.258 1.00 92.12 179 ARG A N 1
ATOM 1405 C CA . ARG A 1 179 ? 5.795 4.017 4.711 1.00 92.12 179 ARG A CA 1
ATOM 1406 C C . ARG A 1 179 ? 6.754 5.114 5.125 1.00 92.12 179 ARG A C 1
ATOM 1408 O O . ARG A 1 179 ? 7.867 5.190 4.608 1.00 92.12 179 ARG A O 1
ATOM 1415 N N . SER A 1 180 ? 6.335 5.925 6.088 1.00 91.94 180 SER A N 1
ATOM 1416 C CA . SER A 1 180 ? 7.145 6.952 6.742 1.00 91.94 180 SER A CA 1
ATOM 1417 C C . SER A 1 180 ? 7.865 7.871 5.752 1.00 91.94 180 SER A C 1
ATOM 1419 O O . SER A 1 180 ? 9.026 8.228 5.942 1.00 91.94 180 SER A O 1
ATOM 1421 N N . GLY A 1 181 ? 7.175 8.242 4.668 1.00 94.38 181 GLY A N 1
ATOM 1422 C CA . GLY A 1 181 ? 7.720 9.126 3.635 1.00 94.38 181 GLY A CA 1
ATOM 1423 C C . GLY A 1 181 ? 8.615 8.448 2.593 1.00 94.38 181 GLY A C 1
ATOM 1424 O O . GLY A 1 181 ? 9.202 9.146 1.771 1.00 94.38 181 GLY A O 1
ATOM 1425 N N . TYR A 1 182 ? 8.714 7.119 2.589 1.00 95.69 182 TYR A N 1
ATOM 1426 C CA . TYR A 1 182 ? 9.436 6.358 1.572 1.00 95.69 182 TYR A CA 1
ATOM 1427 C C . TYR A 1 182 ? 8.484 5.509 0.737 1.00 95.69 182 TYR A C 1
ATOM 1429 O O . TYR A 1 182 ? 7.544 4.908 1.257 1.00 95.69 182 TYR A O 1
ATOM 1437 N N . ILE A 1 183 ? 8.763 5.427 -0.562 1.00 95.50 183 ILE A N 1
ATOM 1438 C CA . ILE A 1 183 ? 8.114 4.503 -1.490 1.00 95.50 183 ILE A CA 1
ATOM 1439 C C . ILE A 1 183 ? 9.081 3.356 -1.757 1.00 95.50 183 ILE A C 1
ATOM 1441 O O . ILE A 1 183 ? 10.204 3.575 -2.215 1.00 95.50 183 ILE A O 1
ATOM 1445 N N . TYR A 1 184 ? 8.632 2.133 -1.508 1.00 94.62 184 TYR A N 1
ATOM 1446 C CA . TYR A 1 184 ? 9.380 0.925 -1.820 1.00 94.62 184 TYR A CA 1
ATOM 1447 C C . TYR A 1 184 ? 8.878 0.335 -3.126 1.00 94.62 184 TYR A C 1
ATOM 1449 O O . TYR A 1 184 ? 7.682 0.090 -3.310 1.00 94.62 184 TYR A O 1
ATOM 1457 N N . LEU A 1 185 ? 9.809 0.119 -4.046 1.00 94.06 185 LEU A N 1
ATOM 1458 C CA . LEU A 1 185 ? 9.519 -0.278 -5.414 1.00 94.06 185 LEU A CA 1
ATOM 1459 C C . LEU A 1 185 ? 10.239 -1.576 -5.746 1.00 94.06 185 LEU A C 1
ATOM 1461 O O . LEU A 1 185 ? 11.302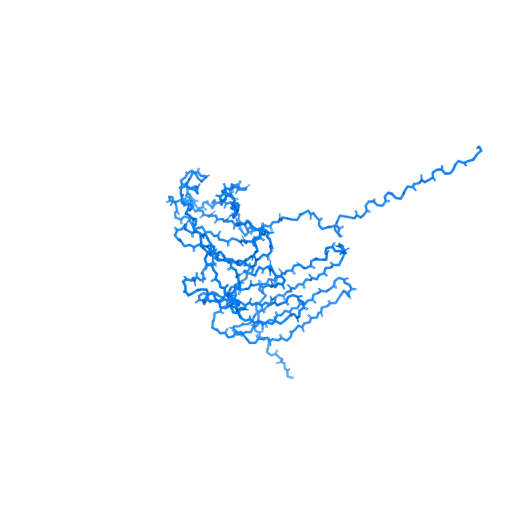 -1.871 -5.196 1.00 94.06 185 LEU A O 1
ATOM 1465 N N . SER A 1 186 ? 9.704 -2.316 -6.709 1.00 91.88 186 SER A N 1
ATOM 1466 C CA . SER A 1 186 ? 10.456 -3.385 -7.358 1.00 91.88 186 SER A CA 1
ATOM 1467 C C . SER A 1 186 ? 10.258 -3.380 -8.858 1.00 91.88 186 SER A C 1
ATOM 1469 O O . SER A 1 186 ? 9.210 -2.984 -9.358 1.00 91.88 186 SER A O 1
ATOM 1471 N N . THR A 1 187 ? 11.261 -3.862 -9.578 1.00 90.19 187 THR A N 1
ATOM 1472 C CA . THR A 1 187 ? 11.098 -4.261 -10.973 1.00 90.19 187 THR A CA 1
ATOM 1473 C C . THR A 1 187 ? 11.701 -5.636 -11.179 1.00 90.19 187 THR A C 1
ATOM 1475 O O . THR A 1 187 ? 12.644 -6.036 -10.488 1.00 90.19 187 THR A O 1
ATOM 1478 N N . THR A 1 188 ? 11.122 -6.383 -12.109 1.00 87.12 188 THR A N 1
ATOM 1479 C CA . THR A 1 188 ? 11.554 -7.736 -12.441 1.00 87.12 188 THR A CA 1
ATOM 1480 C C . THR A 1 188 ? 11.671 -7.881 -13.943 1.00 87.12 188 THR A C 1
ATOM 1482 O O . THR A 1 188 ? 10.764 -7.463 -14.656 1.00 87.12 188 THR A O 1
ATOM 1485 N N . CYS A 1 189 ? 12.728 -8.532 -14.421 1.00 85.62 189 CYS A N 1
ATOM 1486 C CA . CYS A 1 189 ? 12.869 -8.872 -15.833 1.00 85.62 189 CYS A CA 1
ATOM 1487 C C . CYS A 1 189 ? 13.207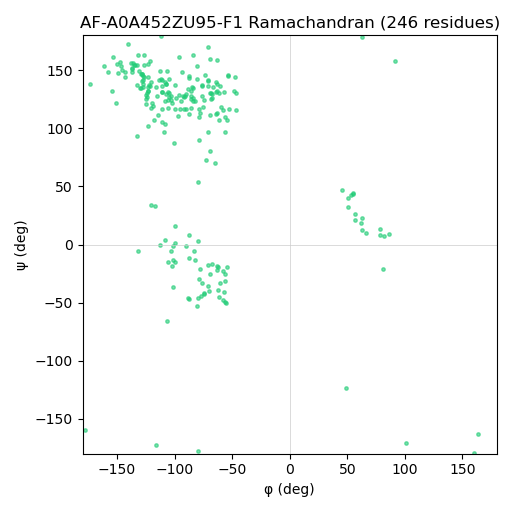 -10.352 -16.012 1.00 85.62 189 CYS A C 1
ATOM 1489 O O . CYS A 1 189 ? 13.905 -10.954 -15.189 1.00 85.62 189 CYS A O 1
ATOM 1491 N N . LEU A 1 190 ? 12.715 -10.940 -17.101 1.00 85.25 190 LEU A N 1
ATOM 1492 C CA . LEU A 1 190 ? 13.030 -12.309 -17.482 1.00 85.25 190 LEU A CA 1
ATOM 1493 C C . LEU A 1 190 ? 13.999 -12.284 -18.664 1.00 85.25 190 LEU A C 1
ATOM 1495 O O . LEU A 1 190 ? 13.679 -11.791 -19.741 1.00 85.25 190 LEU A O 1
ATOM 1499 N N . THR A 1 191 ? 15.195 -12.827 -18.465 1.00 82.94 191 THR A N 1
ATOM 1500 C CA . THR A 1 191 ? 16.175 -12.957 -19.553 1.00 82.94 191 THR A CA 1
ATOM 1501 C C . THR A 1 191 ? 15.717 -13.992 -20.591 1.00 82.94 191 THR A C 1
ATOM 1503 O O . THR A 1 191 ? 14.957 -14.901 -20.249 1.00 82.94 191 THR A O 1
ATOM 1506 N N . PRO A 1 192 ? 16.247 -13.965 -21.831 1.00 84.12 192 PRO A N 1
ATOM 1507 C CA . PRO A 1 192 ? 15.955 -14.994 -22.837 1.00 84.12 192 PRO A CA 1
ATOM 1508 C C . PRO A 1 192 ? 16.280 -16.428 -22.386 1.00 84.12 192 PRO A C 1
ATOM 1510 O O . PRO A 1 192 ? 15.679 -17.383 -22.866 1.00 84.12 192 PRO A O 1
ATOM 1513 N N . ALA A 1 193 ? 17.211 -16.586 -21.438 1.00 86.25 193 ALA A N 1
ATOM 1514 C CA . ALA A 1 193 ? 17.562 -17.869 -20.830 1.00 86.25 193 ALA A CA 1
ATOM 1515 C C . ALA A 1 193 ? 16.578 -18.327 -19.730 1.00 86.25 193 ALA A C 1
ATOM 1517 O O . ALA A 1 193 ? 16.821 -19.340 -19.079 1.00 86.25 193 ALA A O 1
ATOM 1518 N N . GLY A 1 194 ? 15.500 -17.577 -19.476 1.00 85.00 194 GLY A N 1
ATOM 1519 C CA . GLY A 1 194 ? 14.498 -17.884 -18.451 1.00 85.00 194 GLY A CA 1
ATOM 1520 C C . GLY A 1 194 ? 14.923 -17.534 -17.023 1.00 85.00 194 GLY A C 1
ATOM 1521 O O . GLY A 1 194 ? 14.286 -17.970 -16.071 1.00 85.00 194 GLY A O 1
ATOM 1522 N N . THR A 1 195 ? 15.999 -16.764 -16.841 1.00 85.81 195 THR A N 1
ATOM 1523 C CA . THR A 1 195 ? 16.425 -16.313 -15.506 1.00 85.81 195 THR A CA 1
ATOM 1524 C C . THR A 1 195 ? 15.694 -15.033 -15.114 1.00 85.81 195 THR A C 1
ATOM 1526 O O . THR A 1 195 ? 15.784 -14.049 -15.854 1.00 85.81 195 THR A O 1
ATOM 1529 N N . LEU A 1 196 ? 15.028 -15.040 -13.954 1.00 86.75 196 LEU A N 1
ATOM 1530 C CA . LEU A 1 196 ? 14.379 -13.872 -13.357 1.00 86.75 196 LEU A CA 1
ATOM 1531 C C . LEU A 1 196 ? 15.402 -13.024 -12.592 1.00 86.75 196 LEU A C 1
ATOM 1533 O O . LEU A 1 196 ? 16.072 -13.513 -11.681 1.00 86.75 196 LEU A O 1
ATOM 1537 N N . HIS A 1 197 ? 15.511 -11.753 -12.959 1.00 88.19 197 HIS A N 1
ATOM 1538 C CA . HIS A 1 197 ? 16.262 -10.745 -12.220 1.00 88.19 197 HIS A CA 1
ATOM 1539 C C . HIS A 1 197 ? 15.288 -9.789 -11.543 1.00 88.19 197 HIS A C 1
ATOM 1541 O O . HIS A 1 197 ? 14.298 -9.390 -12.153 1.00 88.19 197 HIS A O 1
ATOM 1547 N N . CYS A 1 198 ? 15.580 -9.419 -10.301 1.00 89.94 198 CYS A N 1
ATOM 1548 C CA . CYS A 1 198 ? 14.781 -8.480 -9.526 1.00 89.94 198 CYS A CA 1
ATOM 1549 C C . CYS A 1 198 ? 15.670 -7.360 -8.990 1.00 89.94 198 CYS A C 1
ATOM 1551 O O . CYS A 1 198 ? 16.813 -7.604 -8.589 1.00 89.94 198 CYS A O 1
ATOM 1553 N N . TRP A 1 199 ? 15.106 -6.162 -8.919 1.00 91.81 199 TRP A N 1
ATOM 1554 C CA . TRP A 1 199 ? 15.685 -5.007 -8.248 1.00 91.81 199 TRP A CA 1
ATOM 1555 C C . TRP A 1 199 ? 14.652 -4.429 -7.298 1.00 91.81 199 TRP A C 1
ATOM 1557 O O . TRP A 1 199 ? 13.468 -4.365 -7.633 1.00 91.81 199 TRP A O 1
ATOM 1567 N N . PHE A 1 200 ? 15.119 -4.007 -6.132 1.00 92.75 200 PHE A N 1
ATOM 1568 C CA . PHE A 1 200 ? 14.310 -3.395 -5.092 1.00 92.75 200 PHE A CA 1
ATOM 1569 C C . PHE A 1 200 ? 14.883 -2.028 -4.767 1.00 92.75 200 PHE A C 1
ATOM 1571 O O . PHE A 1 200 ? 16.091 -1.895 -4.563 1.00 92.75 200 PHE A O 1
ATOM 1578 N N . PHE A 1 201 ? 14.014 -1.028 -4.709 1.00 93.38 201 PHE A N 1
ATOM 1579 C CA . PHE A 1 201 ? 14.403 0.363 -4.541 1.00 93.38 201 PHE A CA 1
ATOM 1580 C C . PHE A 1 201 ? 13.668 0.996 -3.368 1.00 93.38 201 PHE A C 1
ATOM 1582 O O . PHE A 1 201 ? 12.543 0.605 -3.045 1.00 93.38 201 PHE A O 1
ATOM 1589 N N . SER A 1 202 ? 14.282 2.022 -2.793 1.00 95.12 202 SER A N 1
ATOM 1590 C CA . SER A 1 202 ? 13.607 3.005 -1.950 1.00 95.12 202 SER A CA 1
ATOM 1591 C C . SER A 1 202 ? 13.677 4.370 -2.612 1.00 95.12 202 SER A C 1
ATOM 1593 O O . SER A 1 202 ? 14.731 4.779 -3.090 1.00 95.12 202 SER A O 1
ATOM 1595 N N . LEU A 1 203 ? 12.563 5.088 -2.608 1.00 96.12 203 LEU A N 1
ATOM 1596 C CA . LEU A 1 203 ? 12.464 6.467 -3.061 1.00 96.12 203 LEU A CA 1
ATOM 1597 C C . LEU A 1 203 ? 11.991 7.329 -1.895 1.00 96.12 203 LEU A C 1
ATOM 1599 O O . LEU A 1 203 ? 10.918 7.085 -1.348 1.00 96.12 203 LEU A O 1
ATOM 1603 N N . SER A 1 204 ? 12.778 8.329 -1.516 1.00 95.88 204 SER A N 1
ATOM 1604 C CA . SER A 1 204 ? 12.358 9.314 -0.514 1.00 95.88 204 SER A CA 1
ATOM 1605 C C . SER A 1 204 ? 11.381 10.313 -1.133 1.00 95.88 204 SER A C 1
ATOM 1607 O O . SER A 1 204 ? 11.703 10.926 -2.148 1.00 95.88 204 SER A O 1
ATOM 1609 N N . LEU A 1 205 ? 10.217 10.524 -0.515 1.00 94.50 205 LEU A N 1
ATOM 1610 C CA . LEU A 1 205 ? 9.272 11.570 -0.931 1.00 94.50 205 LEU A CA 1
ATOM 1611 C C . LEU A 1 205 ? 9.801 12.984 -0.654 1.00 94.50 205 LEU A C 1
ATOM 1613 O O . LEU A 1 205 ? 9.408 13.925 -1.330 1.00 94.50 205 LEU A O 1
ATOM 1617 N N . GLU A 1 206 ? 10.704 13.138 0.317 1.00 93.38 206 GLU A N 1
ATOM 1618 C CA . GLU A 1 206 ? 11.270 14.438 0.698 1.00 93.38 206 GLU A CA 1
ATOM 1619 C C . GLU A 1 206 ? 12.383 14.875 -0.262 1.00 93.38 206 GLU A C 1
ATOM 1621 O O . GLU A 1 206 ? 12.429 16.023 -0.699 1.00 93.38 206 GLU A O 1
ATOM 1626 N N . THR A 1 207 ? 13.297 13.959 -0.598 1.00 94.94 207 THR A N 1
ATOM 1627 C CA . THR A 1 207 ? 14.481 14.280 -1.413 1.00 94.94 207 THR A CA 1
ATOM 1628 C C . THR A 1 207 ? 14.341 13.865 -2.872 1.00 94.94 207 THR A C 1
ATOM 1630 O O . THR A 1 207 ? 15.155 14.278 -3.697 1.00 94.94 207 THR A O 1
ATOM 1633 N N . LEU A 1 208 ? 13.340 13.037 -3.193 1.00 94.00 208 LEU A N 1
ATOM 1634 C CA . LEU A 1 208 ? 13.126 12.420 -4.507 1.00 94.00 208 LEU A CA 1
ATOM 1635 C C . LEU A 1 208 ? 14.326 11.595 -5.000 1.00 94.00 208 LEU A C 1
ATOM 1637 O O . LEU A 1 208 ? 14.468 11.329 -6.193 1.00 94.00 208 LEU A O 1
ATOM 1641 N N . VAL A 1 209 ? 15.193 11.174 -4.076 1.00 93.75 209 VAL A N 1
ATOM 1642 C CA . VAL A 1 209 ? 16.347 10.324 -4.372 1.00 93.75 209 VAL A CA 1
ATOM 1643 C C . VAL A 1 209 ? 15.901 8.866 -4.394 1.00 93.75 209 VAL A C 1
ATOM 1645 O O . VAL A 1 209 ? 15.344 8.373 -3.409 1.00 93.75 209 VAL A O 1
ATOM 1648 N N . LEU A 1 210 ? 16.160 8.193 -5.518 1.00 94.25 210 LEU A N 1
ATOM 1649 C CA . LEU A 1 210 ? 15.998 6.750 -5.675 1.00 94.25 210 LEU A CA 1
ATOM 1650 C C . LEU A 1 210 ? 17.299 6.040 -5.290 1.00 94.25 210 LEU A C 1
ATOM 1652 O O . LEU A 1 210 ? 18.367 6.361 -5.810 1.00 94.25 210 LEU A O 1
ATOM 1656 N N . GLU A 1 211 ? 17.197 5.034 -4.434 1.00 94.06 211 GLU A N 1
ATOM 1657 C CA . GLU A 1 211 ? 18.317 4.201 -4.008 1.00 94.06 211 GLU A CA 1
ATOM 1658 C C . GLU A 1 211 ? 18.033 2.733 -4.320 1.00 94.06 211 GLU A C 1
ATOM 1660 O O . GLU A 1 211 ? 16.929 2.232 -4.097 1.00 94.06 211 GLU A O 1
ATOM 1665 N N . LEU A 1 212 ? 19.045 2.025 -4.826 1.00 93.56 212 LEU A N 1
ATOM 1666 C CA . LEU A 1 212 ? 18.991 0.575 -4.978 1.00 93.56 212 LEU A CA 1
ATOM 1667 C C . LEU A 1 212 ? 19.256 -0.083 -3.624 1.00 93.56 212 LEU A C 1
ATOM 1669 O O . LEU A 1 212 ? 20.362 0.016 -3.097 1.00 93.56 212 LEU A O 1
ATOM 1673 N N . LEU A 1 213 ? 18.271 -0.806 -3.102 1.00 91.94 213 LEU A N 1
ATOM 1674 C CA . LEU A 1 213 ? 18.407 -1.547 -1.850 1.00 91.94 213 LEU A CA 1
ATOM 1675 C C . LEU A 1 213 ? 19.127 -2.874 -2.078 1.00 91.94 213 LEU A C 1
ATOM 1677 O O . LEU A 1 213 ? 20.102 -3.203 -1.407 1.00 91.94 213 LEU A O 1
ATOM 1681 N N . VAL A 1 214 ? 18.628 -3.657 -3.035 1.00 90.81 214 VAL A N 1
ATOM 1682 C CA . VAL A 1 214 ? 19.172 -4.973 -3.367 1.00 90.81 214 VAL A CA 1
ATOM 1683 C C . VAL A 1 214 ? 18.769 -5.364 -4.785 1.00 90.81 214 VAL A C 1
ATOM 1685 O O . VAL A 1 214 ? 17.700 -5.000 -5.276 1.00 90.81 214 VAL A O 1
ATOM 1688 N N . SER A 1 215 ? 19.635 -6.120 -5.457 1.00 91.38 215 SER A N 1
ATOM 1689 C CA . SER A 1 215 ? 19.340 -6.736 -6.748 1.00 91.38 215 SER A CA 1
ATOM 1690 C C . SER A 1 215 ? 19.874 -8.160 -6.802 1.00 91.38 215 SER A C 1
ATOM 1692 O O . SER A 1 215 ? 20.789 -8.524 -6.060 1.00 91.38 215 SER A O 1
ATOM 1694 N N . GLY A 1 216 ? 19.285 -8.989 -7.657 1.00 88.94 216 GLY A N 1
ATOM 1695 C CA . GLY A 1 216 ? 19.703 -10.378 -7.775 1.00 88.94 216 GLY A CA 1
ATOM 1696 C C . GLY A 1 216 ? 18.692 -11.266 -8.476 1.00 88.94 216 GLY A C 1
ATOM 1697 O O . GLY A 1 216 ? 17.792 -10.800 -9.173 1.00 88.94 216 GLY A O 1
ATOM 1698 N N . LYS A 1 217 ? 18.873 -12.572 -8.290 1.00 88.81 217 LYS A N 1
ATOM 1699 C CA . LYS A 1 217 ? 18.011 -13.623 -8.832 1.00 88.81 217 LYS A CA 1
ATOM 1700 C C . LYS A 1 217 ? 17.240 -14.229 -7.671 1.00 88.81 217 LYS A C 1
ATOM 1702 O O . LYS A 1 217 ? 17.782 -15.060 -6.946 1.00 88.81 217 LYS A O 1
ATOM 1707 N N . PHE A 1 218 ? 16.018 -13.760 -7.468 1.00 79.31 218 PHE A N 1
ATOM 1708 C CA . PHE A 1 218 ? 15.156 -14.211 -6.382 1.00 79.31 218 PHE A CA 1
ATOM 1709 C C . PHE A 1 218 ? 13.977 -14.978 -6.961 1.00 79.31 218 PHE A C 1
ATOM 1711 O O . PHE A 1 218 ? 13.456 -14.612 -8.012 1.00 79.31 218 PHE A O 1
ATOM 1718 N N . ASP A 1 219 ? 13.573 -16.030 -6.261 1.00 70.19 219 ASP A N 1
ATOM 1719 C CA . ASP A 1 219 ? 12.327 -16.737 -6.522 1.00 70.19 219 ASP A CA 1
ATOM 1720 C C . ASP A 1 219 ? 11.349 -16.403 -5.384 1.00 70.19 219 ASP A C 1
ATOM 1722 O O . ASP A 1 219 ? 11.719 -16.479 -4.209 1.00 70.19 219 ASP A O 1
ATOM 1726 N N . GLY A 1 220 ? 10.128 -15.984 -5.723 1.00 68.19 220 GLY A N 1
ATOM 1727 C CA . GLY A 1 220 ? 9.077 -15.630 -4.760 1.00 68.19 220 GLY A CA 1
ATOM 1728 C C . GLY A 1 220 ? 8.851 -14.131 -4.499 1.00 68.19 220 GLY A C 1
ATOM 1729 O O . GLY A 1 220 ? 9.345 -13.254 -5.206 1.00 68.19 220 GLY A O 1
ATOM 1730 N N . CYS A 1 221 ? 8.024 -13.844 -3.486 1.00 67.12 221 CYS A N 1
ATOM 1731 C CA . CYS A 1 221 ? 7.652 -12.486 -3.082 1.00 67.12 221 CYS A CA 1
ATOM 1732 C C . CYS A 1 221 ? 8.695 -11.896 -2.127 1.00 67.12 221 CYS A C 1
ATOM 1734 O O . CYS A 1 221 ? 9.090 -12.549 -1.161 1.00 67.12 221 CYS A O 1
ATOM 1736 N N . ALA A 1 222 ? 9.084 -10.641 -2.344 1.00 71.25 222 ALA A N 1
ATOM 1737 C CA . ALA A 1 222 ? 9.819 -9.887 -1.338 1.00 71.25 222 ALA A CA 1
ATOM 1738 C C . ALA A 1 222 ? 8.845 -9.190 -0.386 1.00 71.25 222 ALA A C 1
ATOM 1740 O O . ALA A 1 222 ? 7.796 -8.695 -0.798 1.00 71.25 222 ALA A O 1
ATOM 1741 N N . HIS A 1 223 ? 9.221 -9.140 0.885 1.00 72.81 223 HIS A N 1
ATOM 1742 C CA . HIS A 1 223 ? 8.511 -8.398 1.914 1.00 72.81 223 HIS A CA 1
ATOM 1743 C C . HIS A 1 223 ? 9.506 -7.453 2.568 1.00 72.81 223 HIS A C 1
ATOM 1745 O O . HIS A 1 223 ? 10.594 -7.879 2.963 1.00 72.81 223 HIS A O 1
ATOM 1751 N N . LEU A 1 224 ? 9.149 -6.175 2.661 1.00 70.88 224 LEU A N 1
ATOM 1752 C CA . LEU A 1 224 ? 9.975 -5.216 3.368 1.00 70.88 224 LEU A CA 1
ATOM 1753 C C . LEU A 1 224 ? 9.969 -5.557 4.861 1.00 70.88 224 LEU A C 1
ATOM 1755 O O . LEU A 1 224 ? 8.918 -5.725 5.476 1.00 70.88 224 LEU A O 1
ATOM 1759 N N . TYR A 1 225 ? 11.158 -5.637 5.449 1.00 68.31 225 TYR A N 1
ATOM 1760 C CA . TYR A 1 225 ? 11.334 -5.797 6.885 1.00 68.31 225 TYR A CA 1
ATOM 1761 C C . TYR A 1 225 ? 12.197 -4.643 7.395 1.00 68.31 225 TYR A C 1
ATOM 1763 O O . TYR A 1 225 ? 13.406 -4.633 7.187 1.00 68.31 225 TYR A O 1
ATOM 1771 N N . ASN A 1 226 ? 11.562 -3.647 8.019 1.00 62.72 226 ASN A N 1
ATOM 1772 C CA . ASN A 1 226 ? 12.215 -2.427 8.514 1.00 62.72 226 ASN A CA 1
ATOM 1773 C C . ASN A 1 226 ? 12.037 -2.246 10.035 1.00 62.72 226 ASN A C 1
ATOM 1775 O O . ASN A 1 226 ? 11.868 -1.135 10.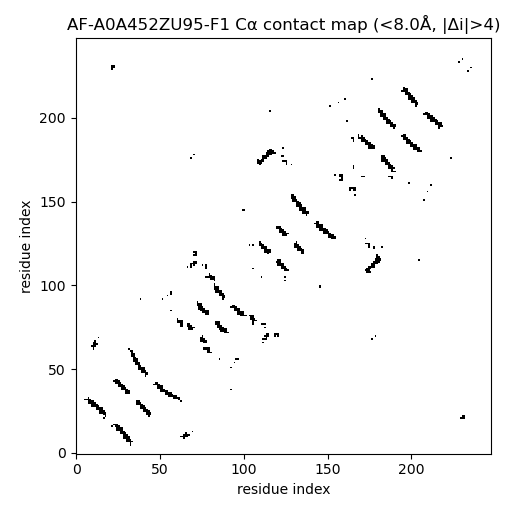524 1.00 62.72 226 ASN A O 1
ATOM 1779 N N . MET A 1 227 ? 12.002 -3.338 10.804 1.00 59.66 227 MET A N 1
ATOM 1780 C CA . MET A 1 227 ? 12.035 -3.241 12.267 1.00 59.66 227 MET A CA 1
ATOM 1781 C C . MET A 1 227 ? 13.387 -3.719 12.793 1.00 59.66 227 MET A C 1
ATOM 1783 O O . MET A 1 227 ? 13.903 -4.750 12.356 1.00 59.66 227 MET A O 1
ATOM 1787 N N . ALA A 1 228 ? 13.918 -3.020 13.801 1.00 58.03 228 ALA A N 1
ATOM 1788 C CA . ALA A 1 228 ? 14.739 -3.699 14.797 1.00 58.03 228 ALA A CA 1
ATOM 1789 C C . ALA A 1 228 ? 13.916 -4.875 15.351 1.00 58.03 228 ALA A C 1
ATOM 1791 O O . ALA A 1 228 ? 12.689 -4.780 15.420 1.00 58.03 228 ALA A O 1
ATOM 1792 N N . TRP A 1 229 ? 14.550 -5.999 15.691 1.00 58.84 229 TRP A N 1
ATOM 1793 C CA . TRP A 1 229 ? 13.828 -7.130 16.280 1.00 58.84 229 TRP A CA 1
ATOM 1794 C C . TRP A 1 229 ? 12.893 -6.628 17.395 1.00 58.84 229 TRP A C 1
ATOM 1796 O O . TRP A 1 229 ? 13.355 -5.835 18.220 1.00 58.84 229 TRP A O 1
ATOM 1806 N N . PRO A 1 230 ? 11.597 -7.015 17.406 1.00 56.19 230 PRO A N 1
ATOM 1807 C CA . PRO A 1 230 ? 10.664 -6.567 18.432 1.00 56.19 230 PRO A CA 1
ATOM 1808 C C . PRO A 1 230 ? 11.310 -6.754 19.804 1.00 56.19 230 PRO A C 1
ATOM 1810 O O . PRO A 1 230 ? 11.821 -7.849 20.049 1.00 56.19 230 PRO A O 1
ATOM 1813 N N . PRO A 1 231 ? 11.298 -5.760 20.707 1.00 59.84 231 PRO A N 1
ATOM 1814 C CA . PRO A 1 231 ? 11.906 -5.938 22.025 1.00 59.84 231 PRO A CA 1
ATOM 1815 C C . PRO A 1 231 ? 11.286 -7.114 22.797 1.00 59.84 231 PRO A C 1
ATOM 1817 O O . PRO A 1 231 ? 11.930 -7.732 23.624 1.00 59.84 231 PRO A O 1
ATOM 1820 N N . SER A 1 232 ? 10.057 -7.515 22.466 1.00 53.09 232 SER A N 1
ATOM 1821 C CA . SER A 1 232 ? 9.427 -8.740 22.973 1.00 53.09 232 SER A CA 1
ATOM 1822 C C . SER A 1 232 ? 10.059 -10.058 22.498 1.00 53.09 232 SER A C 1
ATOM 1824 O O . SER A 1 232 ? 9.803 -11.101 23.095 1.00 53.09 232 SER A O 1
ATOM 1826 N N . LE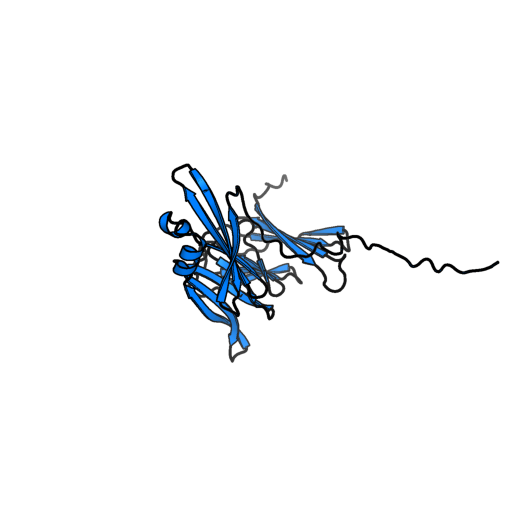U A 1 233 ? 10.866 -10.034 21.435 1.00 56.69 233 LEU A N 1
ATOM 1827 C CA . LEU A 1 233 ? 11.624 -11.170 20.894 1.00 56.69 233 LEU A CA 1
ATOM 1828 C C . LEU A 1 233 ? 13.128 -11.081 21.201 1.00 56.69 233 LEU A C 1
ATOM 1830 O O . LEU A 1 233 ? 13.837 -12.077 21.063 1.00 56.69 233 LEU A O 1
ATOM 1834 N N . VAL A 1 234 ? 13.608 -9.909 21.616 1.00 64.62 234 VAL A N 1
ATOM 1835 C CA . VAL A 1 234 ? 14.969 -9.671 22.108 1.00 64.62 234 VAL A CA 1
ATOM 1836 C C . VAL A 1 234 ? 14.867 -9.639 23.627 1.00 64.62 234 VAL A C 1
ATOM 1838 O O . VAL A 1 234 ? 14.582 -8.594 24.190 1.00 64.62 234 VAL A O 1
ATOM 1841 N N . GLY A 1 235 ? 14.970 -10.798 24.283 1.00 52.81 235 GLY A N 1
ATOM 1842 C CA . GLY A 1 235 ? 14.770 -10.898 25.733 1.00 52.81 235 GLY A CA 1
ATOM 1843 C C . GLY A 1 235 ? 15.534 -9.824 26.516 1.00 52.81 235 GLY A C 1
ATOM 1844 O O . GLY A 1 235 ? 16.640 -9.450 26.130 1.00 52.81 235 GLY A O 1
ATOM 1845 N N . ASP A 1 236 ? 14.935 -9.337 27.606 1.00 56.72 236 ASP A N 1
ATOM 1846 C CA . ASP A 1 236 ? 15.628 -8.479 28.567 1.00 56.72 236 ASP A CA 1
ATOM 1847 C C . ASP A 1 236 ? 16.869 -9.236 29.058 1.00 56.72 236 ASP A C 1
ATOM 1849 O O . ASP A 1 236 ? 16.751 -10.218 29.798 1.00 56.72 236 ASP A O 1
ATOM 1853 N N . ASP A 1 237 ? 18.063 -8.789 28.666 1.00 51.84 237 ASP A N 1
ATOM 1854 C CA . ASP A 1 237 ? 19.299 -9.184 29.337 1.00 51.84 237 ASP A CA 1
ATOM 1855 C C . ASP A 1 237 ? 19.273 -8.529 30.721 1.00 51.84 237 ASP A C 1
ATOM 1857 O O . ASP A 1 237 ? 19.842 -7.462 30.963 1.00 51.84 237 ASP A O 1
ATOM 1861 N N . GLY A 1 238 ? 18.538 -9.168 31.633 1.00 51.34 238 GLY A N 1
ATOM 1862 C CA . GLY A 1 238 ? 18.430 -8.835 33.042 1.00 51.34 238 GLY A CA 1
ATOM 1863 C C . GLY A 1 238 ? 19.770 -9.017 33.743 1.00 51.34 238 GLY A C 1
ATOM 1864 O O . GLY A 1 238 ? 19.941 -9.907 34.569 1.00 51.34 238 GLY A O 1
ATOM 1865 N N . SER A 1 239 ? 20.730 -8.146 33.446 1.00 48.25 239 SER A N 1
ATOM 1866 C CA . SER A 1 239 ? 21.863 -7.864 34.315 1.00 48.25 239 SER A CA 1
ATOM 1867 C C . SER A 1 239 ? 21.341 -7.045 35.496 1.00 48.25 239 SER A C 1
ATOM 1869 O O . SER A 1 239 ? 21.581 -5.841 35.610 1.00 48.25 239 SER A O 1
ATOM 1871 N N . THR A 1 240 ? 20.602 -7.696 36.394 1.00 43.66 240 THR A N 1
ATOM 1872 C CA . THR A 1 240 ? 20.444 -7.197 37.758 1.00 43.66 240 THR A CA 1
ATOM 1873 C C . THR A 1 240 ? 21.839 -7.087 38.356 1.00 43.66 240 THR A C 1
ATOM 1875 O O . THR A 1 240 ? 22.544 -8.091 38.480 1.00 43.66 240 THR A O 1
ATOM 1878 N N . GLY A 1 241 ? 22.255 -5.861 38.672 1.00 40.66 241 GLY A N 1
ATOM 1879 C CA . GLY A 1 241 ? 23.505 -5.598 39.364 1.00 40.66 241 GLY A CA 1
ATOM 1880 C C . GLY A 1 241 ? 23.575 -6.438 40.633 1.00 40.66 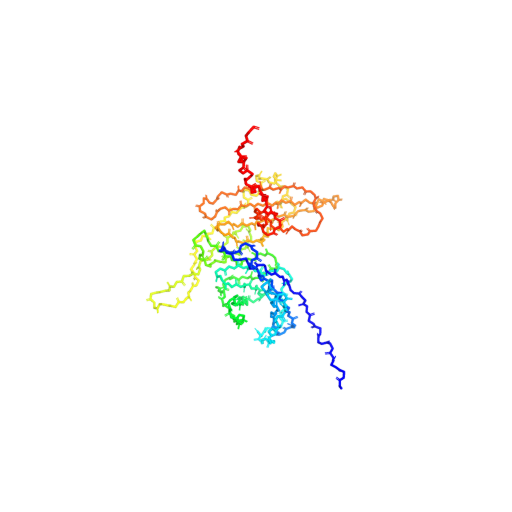241 GLY A C 1
ATOM 1881 O O . GLY A 1 241 ? 22.763 -6.275 41.539 1.00 40.66 241 GLY A O 1
ATOM 1882 N N . HIS A 1 242 ? 24.549 -7.342 40.694 1.00 39.41 242 HIS A N 1
ATOM 1883 C CA . HIS A 1 242 ? 24.997 -7.861 41.971 1.00 39.41 242 HIS A CA 1
ATOM 1884 C C . HIS A 1 242 ? 25.752 -6.730 42.668 1.00 39.41 242 HIS A C 1
ATOM 1886 O O . HIS A 1 242 ? 26.930 -6.486 42.400 1.00 39.41 242 HIS A O 1
ATOM 1892 N N . GLU A 1 243 ? 25.049 -6.027 43.553 1.00 40.88 243 GLU A N 1
ATOM 1893 C CA . GLU A 1 243 ? 25.676 -5.356 44.682 1.00 40.88 243 GLU A CA 1
ATOM 1894 C C . GLU A 1 243 ? 26.492 -6.414 45.433 1.00 40.88 243 GLU A C 1
ATOM 1896 O O . GLU A 1 243 ? 25.953 -7.332 46.052 1.00 40.88 243 GLU A O 1
ATOM 1901 N N . VAL A 1 244 ? 27.817 -6.336 45.313 1.00 39.47 244 VAL A N 1
ATOM 1902 C CA . VAL A 1 244 ? 28.716 -7.059 46.208 1.00 39.47 244 VAL A CA 1
ATOM 1903 C C . VAL A 1 244 ? 28.761 -6.245 47.492 1.00 39.47 244 VAL A C 1
ATOM 1905 O O . VAL A 1 244 ? 29.560 -5.322 47.645 1.00 39.47 244 VAL A O 1
ATOM 1908 N N . GLU A 1 245 ? 27.842 -6.568 48.394 1.00 36.97 245 GLU A N 1
ATOM 1909 C CA . GLU A 1 245 ? 27.902 -6.156 49.787 1.00 36.97 245 GLU A CA 1
ATOM 1910 C C . GLU A 1 245 ? 29.145 -6.816 50.406 1.00 36.97 245 GLU A C 1
ATOM 1912 O O . GLU A 1 245 ? 29.265 -8.041 50.477 1.00 36.97 245 GLU A O 1
ATOM 1917 N N . GLY A 1 246 ? 30.137 -6.004 50.767 1.00 41.03 246 GLY A N 1
ATOM 1918 C CA . GLY A 1 246 ? 31.309 -6.487 51.484 1.00 41.03 246 GLY A CA 1
ATOM 1919 C C . GLY A 1 246 ? 30.969 -6.790 52.939 1.00 41.03 246 GLY A C 1
ATOM 1920 O O . GLY A 1 246 ? 30.201 -6.047 53.546 1.00 41.03 246 GLY A O 1
ATOM 1921 N N . SER A 1 247 ? 31.600 -7.815 53.522 1.00 36.81 247 SER A N 1
ATOM 1922 C CA . SER A 1 247 ? 32.138 -7.773 54.892 1.00 36.81 247 SER A CA 1
ATOM 1923 C C . SER A 1 247 ? 32.945 -9.026 55.261 1.00 36.81 247 SER A C 1
ATOM 1925 O O . SER A 1 247 ? 32.492 -10.148 55.047 1.00 36.81 247 SER A O 1
ATOM 1927 N N . HIS A 1 248 ? 34.067 -8.733 55.935 1.00 37.84 248 HIS A N 1
ATOM 1928 C CA . HIS A 1 248 ? 35.017 -9.550 56.712 1.00 37.84 248 HIS A CA 1
ATOM 1929 C C . HIS A 1 248 ? 36.146 -10.294 55.991 1.00 37.84 248 HIS A C 1
ATOM 1931 O O . HIS A 1 248 ? 35.901 -11.313 55.316 1.00 37.84 248 HIS A O 1
#

Solvent-accessible surface area (backbone atoms only — not comparable to full-atom values): 14288 Å² total; per-residue (Å²): 132,86,75,76,79,75,79,60,45,78,30,44,73,48,80,46,73,40,90,90,39,63,70,40,38,33,41,41,36,35,33,33,43,63,40,31,39,32,46,34,38,36,34,59,86,76,73,45,74,48,75,53,71,78,41,82,70,61,67,88,53,61,69,52,68,69,53,63,31,77,28,69,70,24,36,38,32,54,33,54,78,38,47,34,28,40,35,32,32,72,86,79,66,50,75,48,79,45,79,48,62,89,84,52,76,34,47,98,45,21,47,33,49,14,20,33,67,87,50,44,38,29,39,38,36,51,56,96,54,28,39,41,34,30,38,56,47,64,50,97,86,70,49,80,40,81,39,83,72,51,76,45,79,41,58,70,60,51,29,66,77,51,70,41,49,38,64,79,51,69,32,58,71,28,37,73,44,32,50,66,29,32,39,32,34,37,35,44,26,62,46,98,87,71,50,49,40,38,38,34,34,42,29,34,71,87,76,69,49,76,41,82,75,52,71,48,77,67,88,81,86,88,75,92,82,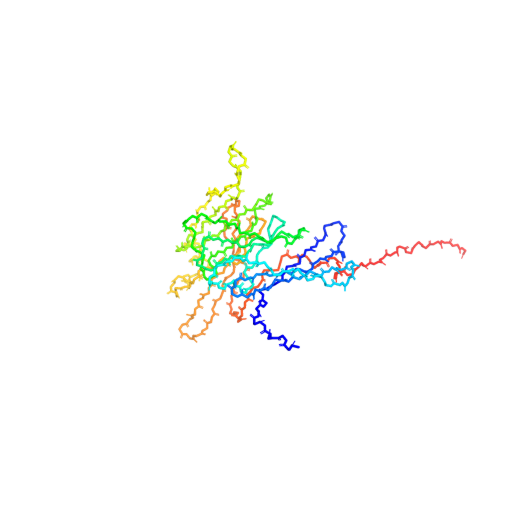91,68,76,77,53,61,63,77,50,71,82,82,77,76,71,78,78,78,80,80,84,84,136

Foldseek 3Di:
DPDDPQDKDWADKDKAADPVDLQWIKIWTWIDDQFWIWIWIATSVVRDIDTGDIDGPDDRFDFHHPQWDDALQWIWTDTAQAQWTWTQRNVPRDIDIDGHPPPDHHHDQQKHWEAELVRFIKIWGDDPQKIWIWTFDADPVRDTDTDTDDIDRCPVVCCVVVVNQQVVQVWDKGFNYDYNQKTKIKTWGADPVRFIKMWIWIAGNVPRDIDTPDIDGDDDDDDDDDDDPRVSVVDPPPPPDPPPDDDD

pLDDT: mean 84.75, std 15.16, range [33.22, 97.5]

Organism: Aegilops tauschii subsp. strangulata (NCBI:txid200361)

Secondary structure (DSSP, 8-state):
--------EEEEEEEEE-SS-TT-EEEEEEEEETTEEEEEEEETTTTEEEEPPPEE---SSPBPTT--EEETTEEEEEBTTSSEEEEEETTT--EEEEEPPTT----TTSEEEEE-TT--EEEEEEETTEEEEEEEEE-TTS-EEEEEEEEEE-HHHHHHHHTTHHHHTTPEEEEEEEETTEEEEEEEEE-TTS-EEEEEEEEETTT--EEEEEEE---S-------PPPTTTS--------------

Sequence (248 aa):
MAGSRRHFSFLGFHLLCSDEHPSSFRVVCVCSDPQRVRAAVFSSETWDWVVHPWVHVGGNRSLKFNAGTLANGSIYWPVDGEPRTIRINTATMDVSSVDLPSEVKVHGFNFSAGDTKDGQLCIVYESDFFLHVWIRGVDGDGIEIWVPDTVIHLSVEIDRVTHGFALDLHGDLKVMEVRSGYIYLSTTCLTPAGTLHCWFFSLSLETLVLELLVSGKFDGCAHLYNMAWPPSLVGDDGSTGHEVEGSH

Radius of gyration: 21.67 Å; Cα contacts (8 Å, |Δi|>4): 509; chains: 1; bounding box: 63×53×80 Å

InterPro domains:
  IPR056594 F-box protein AT5G49610-like, beta-propeller domain [PF23635] (19-153)